Protein AF-A0A7S3PL60-F1 (afdb_monomer)

Secondary structure (DSSP, 8-state):
-----SSTTHHHHHHHHHHHHHHHHHHHHHHHHHHHHHHHHTTT---TTHHIIIIIHHHHHHHHHHHHHHHHHHHHHHTTT-HHHHHHHHHHHHHHHHHHHHHHHHHHHHHHHHHHHHHHHHHS-GGG--THHHHHHHHHHHHHHHHTTTTT-TT----BPPSS-BTTB-TT-TTSTTTTPPP--BS-HHHHHHHHTT--HHHHHHHHS-EETTEESS--TTS--STTSSHHHHHHHHHHHIIIIIHHHHHHHHHHHHHHHHHHHHHHHHHHHHHHHHHHHHHHHHHHHTT-----S-SSSSSS--

Organism: NCBI:txid215587

Foldseek 3Di:
DDQQDDPPLRSVLLVVLLVVLVVLLVVLVVLLVVLVVVCVLCVQFPDCPCCVCVRVVSNVSSVLSNQLSVLSNCLSVCVPPDVPVNLVSLVVSLVSLVVVLVVLVVVLVVLVVLLVLLVCLLPDAQVPDDDSNLLVLLLLVLLCCQQQCLQPPVPQDAEAFAPDADVPHTVRCVVVVVPVDGDRHHHDPVSNCVNNVSCDNSNSVVQQPDDDPNARLGHDSHDNHNQRRDSNSSSNSVSVCSVVPSVVVSVVSVVVSVVSVVSSVSSVVVSVVVVVPVVVVVVVVVCVVVPDPPPPPPPDPPPDDD

Structure (mmCIF, N/CA/C/O backbone):
data_AF-A0A7S3PL60-F1
#
_entry.id   AF-A0A7S3PL60-F1
#
loop_
_atom_site.group_PDB
_atom_site.id
_atom_site.type_symbol
_atom_site.label_atom_id
_atom_site.label_alt_id
_atom_site.label_comp_id
_atom_site.label_asym_id
_atom_site.label_entity_id
_atom_site.label_seq_id
_atom_site.pdbx_PDB_ins_code
_atom_site.Cartn_x
_atom_site.Cartn_y
_atom_site.Cartn_z
_atom_site.occupancy
_atom_site.B_iso_or_equiv
_atom_site.auth_seq_id
_atom_site.auth_comp_id
_atom_site.auth_asym_id
_atom_site.auth_atom_id
_atom_site.pdbx_PDB_model_num
ATOM 1 N N . MET A 1 1 ? 4.510 10.867 -33.168 1.00 45.38 1 MET A N 1
ATOM 2 C CA . MET A 1 1 ? 4.123 9.439 -33.249 1.00 45.38 1 MET A CA 1
ATOM 3 C C . MET A 1 1 ? 5.337 8.597 -33.620 1.00 45.38 1 MET A C 1
ATOM 5 O O . MET A 1 1 ? 5.982 8.874 -34.629 1.00 45.38 1 MET A O 1
ATOM 9 N N . CYS A 1 2 ? 5.682 7.612 -32.792 1.00 43.66 2 CYS A N 1
ATOM 10 C CA . CYS A 1 2 ? 6.778 6.675 -33.046 1.00 43.66 2 CYS A CA 1
ATOM 11 C C . CYS A 1 2 ? 6.325 5.631 -34.085 1.00 43.66 2 CYS A C 1
ATOM 13 O O . CYS A 1 2 ? 5.364 4.915 -33.843 1.00 43.66 2 CYS A O 1
ATOM 15 N N . ARG A 1 3 ? 6.981 5.557 -35.253 1.00 46.06 3 ARG A N 1
ATOM 16 C CA . ARG A 1 3 ? 6.764 4.476 -36.240 1.00 46.06 3 ARG A CA 1
ATOM 17 C C . ARG A 1 3 ? 7.485 3.192 -35.799 1.00 46.06 3 ARG A C 1
ATOM 19 O O . ARG A 1 3 ? 8.688 3.234 -35.530 1.00 46.06 3 ARG A O 1
ATOM 26 N N . CYS A 1 4 ? 6.760 2.077 -35.747 1.00 51.50 4 CYS A N 1
ATOM 27 C CA . CYS A 1 4 ? 7.270 0.744 -35.415 1.00 51.50 4 CYS A CA 1
ATOM 28 C C . CYS A 1 4 ? 7.838 0.068 -36.683 1.00 51.50 4 CYS A C 1
ATOM 30 O O . CYS A 1 4 ? 7.205 -0.815 -37.248 1.00 51.50 4 CYS A O 1
ATOM 32 N N . GLU A 1 5 ? 8.994 0.507 -37.185 1.00 43.16 5 GLU A N 1
ATOM 33 C CA . GLU A 1 5 ? 9.643 -0.113 -38.355 1.00 43.16 5 GLU A CA 1
ATOM 34 C C . GLU A 1 5 ? 10.853 -0.942 -37.876 1.00 43.16 5 GLU A C 1
ATOM 36 O O . GLU A 1 5 ? 11.802 -0.400 -37.311 1.00 43.16 5 GLU A O 1
ATOM 41 N N . GLY A 1 6 ? 10.777 -2.272 -38.012 1.00 48.94 6 GLY A N 1
ATOM 42 C CA . GLY A 1 6 ? 11.802 -3.240 -37.593 1.00 48.94 6 GLY A CA 1
ATOM 43 C C . GLY A 1 6 ? 11.264 -4.677 -37.616 1.00 48.94 6 GLY A C 1
ATOM 44 O O . GLY A 1 6 ? 10.050 -4.871 -37.613 1.00 48.94 6 GLY A O 1
ATOM 45 N N . GLY A 1 7 ? 12.148 -5.686 -37.652 1.00 48.06 7 GLY A N 1
ATOM 46 C CA . GLY A 1 7 ? 11.760 -7.107 -37.650 1.00 48.06 7 GLY A CA 1
ATOM 47 C C . GLY A 1 7 ? 10.748 -7.445 -36.544 1.00 48.06 7 GLY A C 1
ATOM 48 O O . GLY A 1 7 ? 10.734 -6.793 -35.498 1.00 48.06 7 GLY A O 1
ATOM 49 N N . CYS A 1 8 ? 9.905 -8.458 -36.780 1.00 49.59 8 CYS A N 1
ATOM 50 C CA . CYS A 1 8 ? 8.629 -8.713 -36.085 1.00 49.59 8 CYS A CA 1
ATOM 51 C C . CYS A 1 8 ? 8.668 -8.699 -34.535 1.00 49.59 8 CYS A C 1
ATOM 53 O O . CYS A 1 8 ? 7.636 -8.476 -33.905 1.00 49.59 8 CYS A O 1
ATOM 55 N N . TRP A 1 9 ? 9.841 -8.894 -33.922 1.00 57.56 9 TRP A N 1
ATOM 56 C CA . TRP A 1 9 ? 10.067 -8.894 -32.467 1.00 57.56 9 TRP A CA 1
ATOM 57 C C . TRP A 1 9 ? 10.634 -7.573 -31.900 1.00 57.56 9 TRP A C 1
ATOM 59 O O . TRP A 1 9 ? 10.386 -7.224 -30.745 1.00 57.56 9 TRP A O 1
ATOM 69 N N . TYR A 1 10 ? 11.376 -6.798 -32.698 1.00 63.47 10 TYR A N 1
ATOM 70 C CA . TYR A 1 10 ? 12.022 -5.553 -32.246 1.00 63.47 10 TYR A CA 1
ATOM 71 C C . TYR A 1 10 ? 11.096 -4.337 -32.381 1.00 63.47 10 TYR A C 1
ATOM 73 O O . TYR A 1 10 ? 11.112 -3.425 -31.556 1.00 63.47 10 TYR A O 1
ATOM 81 N N . GLY A 1 11 ? 10.260 -4.321 -33.425 1.00 68.62 11 GLY A N 1
ATOM 82 C CA . GLY A 1 11 ? 9.285 -3.248 -33.636 1.00 68.62 11 GLY A CA 1
ATOM 83 C C . GLY A 1 11 ? 8.130 -3.288 -32.629 1.00 68.62 11 GLY A C 1
ATOM 84 O O . GLY A 1 11 ? 7.700 -2.248 -32.132 1.00 68.62 11 GLY A O 1
ATOM 85 N N . THR A 1 12 ? 7.658 -4.490 -32.294 1.00 74.62 12 THR A N 1
ATOM 86 C CA . THR A 1 12 ? 6.520 -4.729 -31.392 1.00 74.62 12 THR A CA 1
ATOM 87 C C . THR A 1 12 ? 6.858 -4.425 -29.933 1.00 74.62 12 THR A C 1
ATOM 89 O O . THR A 1 12 ? 6.094 -3.721 -29.274 1.00 74.62 12 THR A O 1
ATOM 92 N N . SER A 1 13 ? 8.027 -4.853 -29.446 1.00 76.19 13 SER A N 1
ATOM 93 C CA . SER A 1 13 ? 8.488 -4.583 -28.072 1.00 76.19 13 SER A CA 1
ATOM 94 C C . SER A 1 13 ? 8.629 -3.085 -27.775 1.00 76.19 13 SER A C 1
ATOM 96 O O . SER A 1 13 ? 8.161 -2.614 -26.739 1.00 76.19 13 SER A O 1
ATOM 98 N N . ARG A 1 14 ? 9.178 -2.299 -28.710 1.00 78.81 14 ARG A N 1
ATOM 99 C CA . ARG A 1 14 ? 9.305 -0.834 -28.571 1.00 78.81 14 ARG A CA 1
ATOM 100 C C . ARG A 1 14 ? 7.954 -0.135 -28.435 1.00 78.81 14 ARG A C 1
ATOM 102 O O . ARG A 1 14 ? 7.792 0.750 -27.597 1.00 78.81 14 ARG A O 1
ATOM 109 N N . CYS A 1 15 ? 6.985 -0.527 -29.257 1.00 81.62 15 CYS A N 1
ATOM 110 C CA . CYS A 1 15 ? 5.663 0.089 -29.246 1.00 81.62 15 CYS A CA 1
ATOM 111 C C . CYS A 1 15 ? 4.834 -0.351 -28.032 1.00 81.62 15 CYS A C 1
ATOM 113 O O . CYS A 1 15 ? 4.123 0.474 -27.460 1.00 81.62 15 CYS A O 1
ATOM 115 N N . TYR A 1 16 ? 5.014 -1.590 -27.569 1.00 84.62 16 TYR A N 1
ATOM 116 C CA . TYR A 1 16 ? 4.425 -2.078 -26.324 1.00 84.62 16 TYR A CA 1
ATOM 117 C C . TYR A 1 16 ? 4.945 -1.325 -25.090 1.00 84.62 16 TYR A C 1
ATOM 119 O O . TYR A 1 16 ? 4.148 -0.797 -24.319 1.00 84.62 16 TYR A O 1
ATOM 127 N N . ILE A 1 17 ? 6.269 -1.188 -24.934 1.00 85.38 17 ILE A N 1
ATOM 128 C CA . ILE A 1 17 ? 6.860 -0.448 -23.802 1.00 85.38 17 ILE A CA 1
ATOM 129 C C . ILE A 1 17 ? 6.460 1.032 -23.857 1.00 85.38 17 ILE A C 1
ATOM 131 O O . ILE A 1 17 ? 6.179 1.635 -22.822 1.00 85.38 17 ILE A O 1
ATOM 135 N N . GLY A 1 18 ? 6.379 1.620 -25.055 1.00 87.75 18 GLY A N 1
ATOM 136 C CA . GLY A 1 18 ? 5.904 2.994 -25.227 1.00 87.75 18 GLY A CA 1
ATOM 137 C C . GLY A 1 18 ? 4.466 3.176 -24.755 1.00 87.75 18 GLY A C 1
ATOM 138 O O . GLY A 1 18 ? 4.187 4.100 -23.993 1.00 87.75 18 GLY A O 1
ATOM 139 N N . LEU A 1 19 ? 3.570 2.272 -25.157 1.00 90.06 19 LEU A N 1
ATOM 140 C CA . LEU A 1 19 ? 2.174 2.293 -24.728 1.00 90.06 19 LEU A CA 1
ATOM 141 C C . LEU A 1 19 ? 2.049 2.110 -23.210 1.00 90.06 19 LEU A C 1
ATOM 143 O O . LEU A 1 19 ? 1.363 2.900 -22.567 1.00 90.06 19 LEU A O 1
ATOM 147 N N . LEU A 1 20 ? 2.749 1.126 -22.633 1.00 88.25 20 LEU A N 1
ATOM 148 C CA . LEU A 1 20 ? 2.735 0.877 -21.189 1.00 88.25 20 LEU A CA 1
ATOM 149 C C . LEU A 1 20 ? 3.189 2.096 -20.382 1.00 88.25 20 LEU A C 1
ATOM 151 O O . LEU A 1 20 ? 2.554 2.438 -19.389 1.00 88.25 20 LEU A O 1
ATOM 155 N N . ASN A 1 21 ? 4.250 2.782 -20.812 1.00 90.62 21 ASN A N 1
ATOM 156 C CA . ASN A 1 21 ? 4.740 3.970 -20.112 1.00 90.62 21 ASN A CA 1
ATOM 157 C C . ASN A 1 21 ? 3.778 5.156 -20.214 1.00 90.62 21 ASN A C 1
ATOM 159 O O . ASN A 1 21 ? 3.624 5.887 -19.241 1.00 90.62 21 ASN A O 1
ATOM 163 N N . ILE A 1 22 ? 3.095 5.330 -21.351 1.00 92.75 22 ILE A N 1
ATOM 164 C CA . ILE A 1 22 ? 2.058 6.361 -21.494 1.00 92.75 22 ILE A CA 1
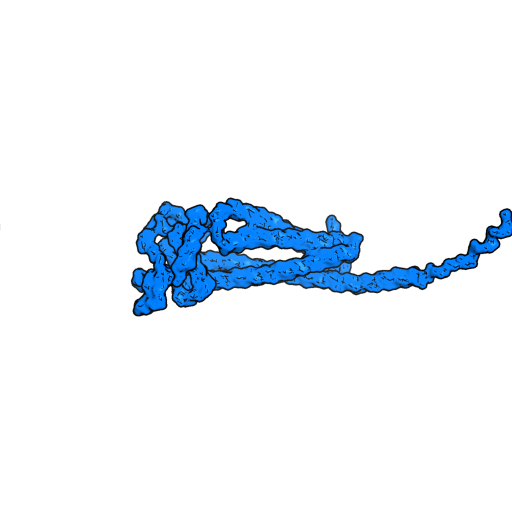ATOM 165 C C . ILE A 1 22 ? 0.872 6.056 -20.575 1.00 92.75 22 ILE A C 1
ATOM 167 O O . ILE A 1 22 ? 0.413 6.944 -19.862 1.00 92.75 22 ILE A O 1
ATOM 171 N N . VAL A 1 23 ? 0.393 4.808 -20.560 1.00 90.94 23 VAL A N 1
ATOM 172 C CA . VAL A 1 23 ? -0.713 4.392 -19.684 1.00 90.94 23 VAL A CA 1
ATOM 173 C C . VAL A 1 23 ? -0.329 4.555 -18.213 1.00 90.94 23 VAL A C 1
ATOM 175 O O . VAL A 1 23 ? -1.099 5.133 -17.452 1.00 90.94 23 VAL A O 1
ATOM 178 N N . SER A 1 24 ? 0.875 4.123 -17.828 1.00 89.25 24 SER A N 1
ATOM 179 C CA . SER A 1 24 ? 1.404 4.290 -16.469 1.00 89.25 24 SER A CA 1
ATOM 180 C C . SER A 1 24 ? 1.488 5.763 -16.063 1.00 89.25 24 SER A C 1
ATOM 182 O O . SER A 1 24 ? 1.068 6.132 -14.971 1.00 89.25 24 SER A O 1
ATOM 184 N N . LEU A 1 25 ? 1.949 6.632 -16.964 1.00 91.94 25 LEU A N 1
ATOM 185 C CA . LEU A 1 25 ? 2.036 8.070 -16.723 1.00 91.94 25 LEU A CA 1
ATOM 186 C C . LEU A 1 25 ? 0.651 8.703 -16.521 1.00 91.94 25 LEU A C 1
ATOM 188 O O . LEU A 1 25 ? 0.467 9.478 -15.584 1.00 91.94 25 LEU A O 1
ATOM 192 N N . LEU A 1 26 ? -0.334 8.345 -17.351 1.00 93.62 26 LEU A N 1
ATOM 193 C CA . LEU A 1 26 ? -1.718 8.803 -17.185 1.00 93.62 26 LEU A CA 1
ATOM 194 C C . LEU A 1 26 ? -2.326 8.305 -15.867 1.00 93.62 26 LEU A C 1
ATOM 196 O O . LEU A 1 26 ? -2.924 9.095 -15.140 1.00 93.62 26 LEU A O 1
ATOM 200 N N . ALA A 1 27 ? -2.130 7.027 -15.532 1.00 88.81 27 ALA A N 1
ATOM 201 C CA . ALA A 1 27 ? -2.570 6.457 -14.261 1.00 88.81 27 ALA A CA 1
ATOM 202 C C . ALA A 1 27 ? -1.908 7.160 -13.064 1.00 88.81 27 ALA A C 1
ATOM 204 O O . ALA A 1 27 ? -2.588 7.480 -12.094 1.00 88.81 27 ALA A O 1
ATOM 205 N N . GLY A 1 28 ? -0.614 7.478 -13.164 1.00 90.44 28 GLY A N 1
ATOM 206 C CA . GLY A 1 28 ? 0.119 8.244 -12.161 1.00 90.44 28 GLY A CA 1
ATOM 207 C C . GLY A 1 28 ? -0.473 9.636 -11.936 1.00 90.44 28 GLY A C 1
ATOM 208 O O . GLY A 1 28 ? -0.662 10.031 -10.792 1.00 90.44 28 GLY A O 1
ATOM 209 N N . PHE A 1 29 ? -0.850 10.364 -12.993 1.00 95.38 29 PHE A N 1
ATOM 210 C CA . PHE A 1 29 ? -1.513 11.669 -12.843 1.00 95.38 29 PHE A CA 1
ATOM 211 C C . PHE A 1 29 ? -2.906 11.574 -12.213 1.00 95.38 29 PHE A C 1
ATOM 213 O O . PHE A 1 29 ? -3.252 12.417 -11.384 1.00 95.38 29 PHE A O 1
ATOM 220 N N . VAL A 1 30 ? -3.695 10.558 -12.577 1.00 92.44 30 VAL A N 1
ATOM 221 C CA . VAL A 1 30 ? -5.004 10.314 -11.948 1.00 92.44 30 VAL A CA 1
ATOM 222 C C . VAL A 1 30 ? -4.824 10.015 -10.461 1.00 92.44 30 VAL A C 1
ATOM 224 O O . VAL A 1 30 ? -5.481 10.641 -9.630 1.00 92.44 30 VAL A O 1
ATOM 227 N N . LEU A 1 31 ? -3.892 9.120 -10.119 1.00 88.81 31 LEU A N 1
ATOM 228 C CA . LEU A 1 31 ? -3.600 8.762 -8.734 1.00 88.81 31 LEU A CA 1
ATOM 229 C C . LEU A 1 31 ? -3.080 9.965 -7.942 1.00 88.81 31 LEU A C 1
ATOM 231 O O . LEU A 1 31 ? -3.522 10.179 -6.824 1.00 88.81 31 LEU A O 1
ATOM 235 N N . LEU A 1 32 ? -2.216 10.794 -8.530 1.00 93.56 32 LEU A N 1
ATOM 236 C CA . LEU A 1 32 ? -1.727 12.025 -7.905 1.00 93.56 32 LEU A CA 1
ATOM 237 C C . LEU A 1 32 ? -2.879 12.984 -7.573 1.00 93.56 32 LEU A C 1
ATOM 239 O O . LEU A 1 32 ? -2.918 13.540 -6.477 1.00 93.56 32 LEU A O 1
ATOM 243 N N . GLY A 1 33 ? -3.830 13.160 -8.496 1.00 91.69 33 GLY A N 1
ATOM 244 C CA . GLY A 1 33 ? -5.026 13.971 -8.263 1.00 91.69 33 GLY A CA 1
ATOM 245 C C . GLY A 1 33 ? -5.884 13.433 -7.116 1.00 91.69 33 GLY A C 1
ATOM 246 O O . GLY A 1 33 ? -6.298 14.208 -6.254 1.00 91.69 33 GLY A O 1
ATOM 247 N N . MET A 1 34 ? -6.084 12.111 -7.068 1.00 88.69 34 MET A N 1
ATOM 248 C CA . MET A 1 34 ? -6.785 11.443 -5.966 1.00 88.69 34 MET A CA 1
ATOM 249 C C . MET A 1 34 ? -6.040 11.620 -4.640 1.00 88.69 34 MET A C 1
ATOM 251 O O . MET A 1 34 ? -6.655 12.017 -3.661 1.00 88.69 34 MET A O 1
ATOM 255 N N . SER A 1 35 ? -4.721 11.426 -4.602 1.00 88.94 35 SER A N 1
ATOM 256 C CA . SER A 1 35 ? -3.913 11.610 -3.391 1.00 88.94 35 SER A CA 1
ATOM 257 C C . SER A 1 35 ? -3.979 13.046 -2.869 1.00 88.94 35 SER A C 1
ATOM 259 O O . SER A 1 35 ? -4.152 13.251 -1.675 1.00 88.94 35 SER A O 1
ATOM 261 N N . ILE A 1 36 ? -3.907 14.054 -3.745 1.00 91.50 36 ILE A N 1
ATOM 262 C CA . ILE A 1 36 ? -4.053 15.467 -3.350 1.00 91.50 36 ILE A CA 1
ATOM 263 C C . ILE A 1 36 ? -5.456 15.746 -2.797 1.00 91.50 36 ILE A C 1
ATOM 265 O O . ILE A 1 36 ? -5.599 16.515 -1.847 1.00 91.50 36 ILE A O 1
ATOM 269 N N . TYR A 1 37 ? -6.488 15.135 -3.384 1.00 87.94 37 TYR A N 1
ATOM 270 C CA . TYR A 1 37 ? -7.848 15.219 -2.860 1.00 87.94 37 TYR A CA 1
ATOM 271 C C . TYR A 1 37 ? -7.951 14.577 -1.470 1.00 87.94 37 TYR A C 1
ATOM 273 O O . TYR A 1 37 ? -8.474 15.216 -0.561 1.00 87.94 37 TYR A O 1
ATOM 281 N N . LEU A 1 38 ? -7.379 13.381 -1.280 1.00 82.88 38 LEU A N 1
ATOM 282 C CA . LEU A 1 38 ? -7.349 12.688 0.010 1.00 82.88 38 LEU A CA 1
ATOM 283 C C . LEU A 1 38 ? -6.594 13.501 1.068 1.00 82.88 38 LEU A C 1
ATOM 285 O O . LEU A 1 38 ? -7.106 13.644 2.165 1.00 82.88 38 LEU A O 1
ATOM 289 N N . ILE A 1 39 ? -5.450 14.117 0.744 1.00 84.94 39 ILE A N 1
ATOM 290 C CA . ILE A 1 39 ? -4.722 14.995 1.684 1.00 84.94 39 ILE A CA 1
ATOM 291 C C . ILE A 1 39 ? -5.623 16.115 2.205 1.00 84.94 39 ILE A C 1
ATOM 293 O O . ILE A 1 39 ? -5.595 16.417 3.388 1.00 84.94 39 ILE A O 1
ATOM 297 N N . LYS A 1 40 ? -6.422 16.733 1.329 1.00 85.31 40 LYS A N 1
ATOM 298 C CA . LYS A 1 40 ? -7.350 17.794 1.740 1.00 85.31 40 LYS A CA 1
ATOM 299 C C . LYS A 1 40 ? -8.552 17.268 2.513 1.00 85.31 40 LYS A C 1
ATOM 301 O O . LYS A 1 40 ? -9.082 17.987 3.346 1.00 85.31 40 LYS A O 1
ATOM 306 N N . TYR A 1 41 ? -9.016 16.068 2.178 1.00 80.31 41 TYR A N 1
ATOM 307 C CA . TYR A 1 41 ? -10.162 15.442 2.832 1.00 80.31 41 TYR A CA 1
ATOM 308 C C . TYR A 1 41 ? -9.805 14.931 4.236 1.00 80.31 41 TYR A C 1
ATOM 310 O O . TYR A 1 41 ? -10.619 15.027 5.143 1.00 80.31 41 TYR A O 1
ATOM 318 N N . PHE A 1 42 ? -8.572 14.456 4.421 1.00 74.19 42 PHE A N 1
ATOM 319 C CA . PHE A 1 42 ? -8.015 13.986 5.692 1.00 74.19 42 PHE A CA 1
ATOM 320 C C . PHE A 1 42 ? -7.162 15.049 6.411 1.00 74.19 42 PHE A C 1
ATOM 322 O O . PHE A 1 42 ? -6.375 14.711 7.295 1.00 74.19 42 PHE A O 1
ATOM 329 N N . ASP A 1 43 ? -7.278 16.326 6.034 1.00 70.56 43 ASP A N 1
ATOM 330 C CA . ASP A 1 43 ? -6.555 17.420 6.692 1.00 70.56 43 ASP A CA 1
ATOM 331 C C . ASP A 1 43 ? -7.056 17.543 8.143 1.00 70.56 43 ASP A C 1
ATOM 333 O O . ASP A 1 43 ? -8.231 17.827 8.363 1.00 70.56 43 ASP A O 1
ATOM 337 N N . GLY A 1 44 ? -6.193 17.254 9.123 1.00 63.25 44 GLY A N 1
ATOM 338 C CA . GLY A 1 44 ? -6.551 17.164 10.551 1.00 63.25 44 GLY A CA 1
ATOM 339 C C . GLY A 1 44 ? -6.430 15.766 11.176 1.00 63.25 44 GLY A C 1
ATOM 340 O O . GLY A 1 44 ? -6.516 15.637 12.395 1.00 63.25 44 GLY A O 1
ATOM 341 N N . TYR A 1 45 ? -6.171 14.723 10.382 1.00 60.66 45 TYR A N 1
ATOM 342 C CA . TYR A 1 45 ? -5.845 13.393 10.903 1.00 60.66 45 TYR A CA 1
ATOM 343 C C . TYR A 1 45 ? -4.345 13.252 11.203 1.00 60.66 45 TYR A C 1
ATOM 345 O O . TYR A 1 45 ? -3.507 13.420 10.317 1.00 60.66 45 TYR A O 1
ATOM 353 N N . GLU A 1 46 ? -4.002 12.863 12.433 1.00 60.66 46 GLU A N 1
ATOM 354 C CA . GLU A 1 46 ? -2.613 12.611 12.853 1.00 60.66 46 GLU A CA 1
ATOM 355 C C . GLU A 1 46 ? -2.261 11.116 12.976 1.00 60.66 46 GLU A C 1
ATOM 357 O O . GLU A 1 46 ? -1.175 10.787 13.454 1.00 60.66 46 GLU A O 1
ATOM 362 N N . ASP A 1 47 ? -3.130 10.189 12.546 1.00 62.03 47 ASP A N 1
ATOM 363 C CA . ASP A 1 47 ? -2.828 8.752 12.628 1.00 62.03 47 ASP A CA 1
ATOM 364 C C . ASP A 1 47 ? -1.682 8.384 11.661 1.00 62.03 47 ASP A C 1
ATOM 366 O O . ASP A 1 47 ? -1.870 8.385 10.438 1.00 62.03 47 ASP A O 1
ATOM 370 N N . PRO A 1 48 ? -0.486 8.037 12.169 1.00 54.41 48 PRO A N 1
ATOM 371 C CA . PRO A 1 48 ? 0.683 7.810 11.333 1.00 54.41 48 PRO A CA 1
ATOM 372 C C . PRO A 1 48 ? 0.532 6.597 10.408 1.00 54.41 48 PRO A C 1
ATOM 374 O O . PRO A 1 48 ? 1.201 6.556 9.374 1.00 54.41 48 PRO A O 1
ATOM 377 N N . ILE A 1 49 ? -0.323 5.623 10.735 1.00 59.53 49 ILE A N 1
ATOM 378 C CA . ILE A 1 49 ? -0.475 4.398 9.941 1.00 59.53 49 ILE A CA 1
ATOM 379 C C . ILE A 1 49 ? -1.497 4.629 8.833 1.00 59.53 49 ILE A C 1
ATOM 381 O O . ILE A 1 49 ? -1.182 4.430 7.656 1.00 59.53 49 ILE A O 1
ATOM 385 N N . LEU A 1 50 ? -2.695 5.101 9.186 1.00 60.81 50 LEU A N 1
ATOM 386 C CA . LEU A 1 50 ? -3.766 5.308 8.210 1.00 60.81 50 LEU A CA 1
ATOM 387 C C . LEU A 1 50 ? -3.461 6.482 7.273 1.00 60.81 50 LEU A C 1
ATOM 389 O O . LEU A 1 50 ? -3.641 6.372 6.061 1.00 60.81 50 LEU A O 1
ATOM 393 N N . VAL A 1 51 ? -2.929 7.584 7.806 1.00 65.94 51 VAL A N 1
ATOM 394 C CA . VAL A 1 51 ? -2.531 8.746 6.998 1.00 65.94 51 VAL A CA 1
ATOM 395 C C . VAL A 1 51 ? -1.232 8.448 6.260 1.00 65.94 51 VAL A C 1
ATOM 397 O O . VAL A 1 51 ? -1.108 8.746 5.070 1.00 65.94 51 VAL A O 1
ATOM 400 N N . GLY A 1 52 ? -0.269 7.804 6.924 1.00 71.94 52 GLY A N 1
ATOM 401 C CA . GLY A 1 52 ? 1.001 7.414 6.313 1.00 71.94 52 GLY A CA 1
ATOM 402 C C . GLY A 1 52 ? 0.803 6.521 5.092 1.00 71.94 52 GLY A C 1
ATOM 403 O O . GLY A 1 52 ? 1.212 6.868 3.984 1.00 71.94 52 GLY A O 1
ATOM 404 N N . LEU A 1 53 ? 0.139 5.380 5.262 1.00 71.94 53 LEU A N 1
ATOM 405 C CA . LEU A 1 53 ? -0.040 4.427 4.168 1.00 71.94 53 LEU A CA 1
ATOM 406 C C . LEU A 1 53 ? -1.214 4.784 3.256 1.00 71.94 53 LEU A C 1
ATOM 408 O O . LEU A 1 53 ? -1.096 4.594 2.048 1.00 71.94 53 LEU A O 1
ATOM 412 N N . GLY A 1 54 ? -2.313 5.314 3.793 1.00 72.44 54 GLY A N 1
ATOM 413 C CA . GLY A 1 54 ? -3.525 5.613 3.025 1.00 72.44 54 GLY A CA 1
ATOM 414 C C . GLY A 1 54 ? -3.449 6.900 2.204 1.00 72.44 54 GLY A C 1
ATOM 415 O O . GLY A 1 54 ? -4.054 6.973 1.136 1.00 72.44 54 GLY A O 1
ATOM 416 N N . VAL A 1 55 ? -2.673 7.896 2.648 1.00 79.75 55 VAL A N 1
ATOM 417 C CA . VAL A 1 55 ? -2.567 9.198 1.967 1.00 79.75 55 VAL A CA 1
ATOM 418 C C . VAL A 1 55 ? -1.180 9.393 1.353 1.00 79.75 55 VAL A C 1
ATOM 420 O O . VAL A 1 55 ? -1.055 9.614 0.142 1.00 79.75 55 VAL A O 1
ATOM 423 N N . TRP A 1 56 ? -0.117 9.269 2.154 1.00 85.19 56 TRP A N 1
ATOM 424 C CA . TRP A 1 56 ? 1.248 9.502 1.665 1.00 85.19 56 TRP A CA 1
ATOM 425 C C . TRP A 1 56 ? 1.759 8.372 0.766 1.00 85.19 56 TRP A C 1
ATOM 427 O O . TRP A 1 56 ? 2.507 8.637 -0.179 1.00 85.19 56 TRP A O 1
ATOM 437 N N . GLY A 1 57 ? 1.314 7.135 0.997 1.00 86.12 57 GLY A N 1
ATOM 438 C CA . GLY A 1 57 ? 1.626 5.978 0.155 1.00 86.12 57 GLY A CA 1
ATOM 439 C C . GLY A 1 57 ? 1.228 6.187 -1.315 1.00 86.12 57 GLY A C 1
ATOM 440 O O . GLY A 1 57 ? 2.111 6.239 -2.180 1.00 86.12 57 GLY A O 1
ATOM 441 N N . PRO A 1 58 ? -0.070 6.372 -1.629 1.00 85.88 58 PRO A N 1
ATOM 442 C CA . PRO A 1 58 ? -0.538 6.654 -2.985 1.00 85.88 58 PRO A CA 1
ATOM 443 C C . PRO A 1 58 ? 0.121 7.884 -3.612 1.00 85.88 58 PRO A C 1
ATOM 445 O O . PRO A 1 58 ? 0.414 7.881 -4.811 1.00 85.88 58 PRO A O 1
ATOM 448 N N . LEU A 1 59 ? 0.409 8.925 -2.821 1.00 90.88 59 LEU A N 1
ATOM 449 C CA . LEU A 1 59 ? 1.135 10.102 -3.296 1.00 90.88 59 LEU A CA 1
ATOM 450 C C . LEU A 1 59 ? 2.541 9.727 -3.785 1.00 90.88 59 LEU A C 1
ATOM 452 O O . LEU A 1 59 ? 2.887 10.018 -4.933 1.00 90.88 59 LEU A O 1
ATOM 456 N N . ALA A 1 60 ? 3.332 9.048 -2.954 1.00 90.38 60 ALA A N 1
ATOM 457 C CA . ALA A 1 60 ? 4.688 8.635 -3.303 1.00 90.38 60 ALA A CA 1
ATOM 458 C C . ALA A 1 60 ? 4.704 7.713 -4.535 1.00 90.38 60 ALA A C 1
ATOM 460 O O . ALA A 1 60 ? 5.500 7.922 -5.457 1.00 90.38 60 ALA A O 1
ATOM 461 N N . ILE A 1 61 ? 3.779 6.748 -4.594 1.00 89.25 61 ILE A N 1
ATOM 462 C CA . ILE A 1 61 ? 3.628 5.832 -5.735 1.00 89.25 61 ILE A CA 1
ATOM 463 C C . ILE A 1 61 ? 3.289 6.611 -7.010 1.00 89.25 61 ILE A C 1
ATOM 465 O O . ILE A 1 61 ? 3.907 6.379 -8.049 1.00 89.25 61 ILE A O 1
ATOM 469 N N . SER A 1 62 ? 2.363 7.571 -6.944 1.00 92.00 62 SER A N 1
ATOM 470 C CA . SER A 1 62 ? 1.964 8.371 -8.108 1.00 92.00 62 SER A CA 1
ATOM 471 C C . SER A 1 62 ? 3.130 9.177 -8.693 1.00 92.00 62 SER A C 1
ATOM 473 O O . SER A 1 62 ? 3.341 9.171 -9.909 1.00 92.00 62 SER A O 1
ATOM 475 N N . ILE A 1 63 ? 3.954 9.790 -7.835 1.00 93.75 63 ILE A N 1
ATOM 476 C CA . ILE A 1 63 ? 5.152 10.532 -8.245 1.00 93.75 63 ILE A CA 1
ATOM 477 C C . ILE A 1 63 ? 6.155 9.579 -8.900 1.00 93.75 63 ILE A C 1
ATOM 479 O O . ILE A 1 63 ? 6.658 9.869 -9.988 1.00 93.75 63 ILE A O 1
ATOM 483 N N . ALA A 1 64 ? 6.410 8.420 -8.285 1.00 91.50 64 ALA A N 1
ATOM 484 C CA . ALA A 1 64 ? 7.307 7.413 -8.844 1.00 91.50 64 ALA A CA 1
ATOM 485 C C . ALA A 1 64 ? 6.833 6.929 -10.227 1.00 91.50 64 ALA A C 1
ATOM 487 O O . ALA A 1 64 ? 7.635 6.868 -11.161 1.00 91.50 64 ALA A O 1
ATOM 488 N N . MET A 1 65 ? 5.533 6.658 -10.391 1.00 91.19 65 MET A N 1
ATOM 489 C CA . MET A 1 65 ? 4.941 6.251 -11.671 1.00 91.19 65 MET A CA 1
ATOM 490 C C . MET A 1 65 ? 5.107 7.320 -12.755 1.00 91.19 65 MET A C 1
ATOM 492 O O . MET A 1 65 ? 5.484 6.991 -13.881 1.00 91.19 65 MET A O 1
ATOM 496 N N . ILE A 1 66 ? 4.880 8.595 -12.423 1.00 94.62 66 ILE A N 1
ATOM 497 C CA . ILE A 1 66 ? 5.069 9.712 -13.361 1.00 94.62 66 ILE A CA 1
ATOM 498 C C . ILE A 1 66 ? 6.537 9.804 -13.786 1.00 94.62 66 ILE A C 1
ATOM 500 O O . ILE A 1 66 ? 6.825 9.874 -14.982 1.00 94.62 66 ILE A O 1
ATOM 504 N N . VAL A 1 67 ? 7.471 9.759 -12.832 1.00 93.94 67 VAL A N 1
ATOM 505 C CA . VAL A 1 67 ? 8.913 9.835 -13.110 1.00 93.94 67 VAL A CA 1
ATOM 506 C C . VAL A 1 67 ? 9.353 8.678 -14.011 1.00 93.94 67 VAL A C 1
ATOM 508 O O . VAL A 1 67 ? 9.970 8.911 -15.052 1.00 93.94 67 VAL A O 1
ATOM 511 N N . ILE A 1 68 ? 8.984 7.443 -13.664 1.00 92.19 68 ILE A N 1
ATOM 512 C CA . ILE A 1 68 ? 9.288 6.243 -14.456 1.00 92.19 68 ILE A CA 1
ATOM 513 C C . ILE A 1 68 ? 8.692 6.360 -15.864 1.00 92.19 68 ILE A C 1
ATOM 515 O O . ILE A 1 68 ? 9.396 6.125 -16.848 1.00 92.19 68 ILE A O 1
ATOM 519 N N . GLY A 1 69 ? 7.434 6.795 -15.976 1.00 91.88 69 GLY A N 1
ATOM 520 C CA . GLY A 1 69 ? 6.761 6.998 -17.257 1.00 91.88 69 GLY A CA 1
ATOM 521 C C . GLY A 1 69 ? 7.468 8.024 -18.147 1.00 91.88 69 GLY A C 1
ATOM 522 O O . GLY A 1 69 ? 7.664 7.767 -19.338 1.00 91.88 69 GLY A O 1
ATOM 523 N N . ILE A 1 70 ? 7.925 9.149 -17.581 1.00 93.06 70 ILE A N 1
ATOM 524 C CA . ILE A 1 70 ? 8.695 10.169 -18.313 1.00 93.06 70 ILE A CA 1
ATOM 525 C C . ILE A 1 70 ? 9.997 9.566 -18.851 1.00 93.06 70 ILE A C 1
ATOM 527 O O . ILE A 1 70 ? 10.265 9.684 -20.048 1.00 93.06 70 ILE A O 1
ATOM 531 N N . PHE A 1 71 ? 10.786 8.883 -18.015 1.00 91.56 71 PHE A N 1
ATOM 532 C CA . PHE A 1 71 ? 12.045 8.269 -18.457 1.00 91.56 71 PHE A CA 1
ATOM 533 C C . PHE A 1 71 ? 11.836 7.155 -19.489 1.00 91.56 71 PHE A C 1
ATOM 535 O O . PHE A 1 71 ? 12.642 7.031 -20.415 1.00 91.56 71 PHE A O 1
ATOM 542 N N . GLY A 1 72 ? 10.745 6.392 -19.387 1.00 89.12 72 GLY A N 1
ATOM 543 C CA . GLY A 1 72 ? 10.370 5.388 -20.381 1.00 89.12 72 GLY A CA 1
ATOM 544 C C . GLY A 1 72 ? 10.022 6.010 -21.738 1.00 89.12 72 GLY A C 1
ATOM 545 O O . GLY A 1 72 ? 10.558 5.598 -22.772 1.00 89.12 72 GLY A O 1
ATOM 546 N N . VAL A 1 73 ? 9.186 7.055 -21.755 1.00 90.25 73 VAL A N 1
ATOM 547 C CA . VAL A 1 73 ? 8.805 7.762 -22.993 1.00 90.25 73 VAL A CA 1
ATOM 548 C C . VAL A 1 73 ? 10.000 8.492 -23.609 1.00 90.25 73 VAL A C 1
ATOM 550 O O . VAL A 1 73 ? 10.221 8.389 -24.821 1.00 90.25 73 VAL A O 1
ATOM 553 N N . VAL A 1 74 ? 10.797 9.197 -22.798 1.00 89.19 74 VAL A N 1
ATOM 554 C CA . VAL A 1 74 ? 12.009 9.899 -23.250 1.00 89.19 74 VAL A CA 1
ATOM 555 C C . VAL A 1 74 ? 13.031 8.904 -23.791 1.00 89.19 74 VAL A C 1
ATOM 557 O O . VAL A 1 74 ? 13.553 9.125 -24.882 1.00 89.19 74 VAL A O 1
ATOM 560 N N . GLY A 1 75 ? 13.264 7.778 -23.109 1.00 85.81 75 GLY A N 1
ATOM 561 C CA . GLY A 1 75 ? 14.164 6.721 -23.578 1.00 85.81 75 GLY A CA 1
ATOM 562 C C . GLY A 1 75 ? 13.785 6.200 -24.967 1.00 85.81 75 GLY A C 1
ATOM 563 O O . GLY A 1 75 ? 14.638 6.115 -25.854 1.00 85.81 75 GLY A O 1
ATOM 564 N N . ILE A 1 76 ? 12.491 5.958 -25.204 1.00 83.94 76 ILE A N 1
ATOM 565 C CA . ILE A 1 76 ? 11.976 5.510 -26.509 1.00 83.94 76 ILE A CA 1
ATOM 566 C C . ILE A 1 76 ? 12.072 6.601 -27.581 1.00 83.94 76 ILE A C 1
ATOM 568 O O . ILE A 1 76 ? 12.396 6.307 -28.734 1.00 83.94 76 ILE A O 1
ATOM 572 N N . CYS A 1 77 ? 11.811 7.862 -27.236 1.00 82.88 77 CYS A N 1
ATOM 573 C CA . CYS A 1 77 ? 11.927 8.969 -28.188 1.00 82.88 77 CYS A CA 1
ATOM 574 C C . CYS A 1 77 ? 13.391 9.247 -28.571 1.00 82.88 77 CYS A C 1
ATOM 576 O O . CYS A 1 77 ? 13.690 9.504 -29.741 1.00 82.88 77 CYS A O 1
ATOM 578 N N . CYS A 1 78 ? 14.308 9.162 -27.604 1.00 81.38 78 CYS A N 1
ATOM 579 C CA . CYS A 1 78 ? 15.735 9.429 -27.784 1.00 81.38 78 CYS A CA 1
ATOM 580 C C . CYS A 1 78 ? 16.470 8.323 -28.553 1.00 81.38 78 CYS A C 1
ATOM 582 O O . CYS A 1 78 ? 17.451 8.635 -29.231 1.00 81.38 78 CYS A O 1
ATOM 584 N N . LEU A 1 79 ? 15.956 7.083 -28.547 1.00 72.12 79 LEU A N 1
ATOM 585 C CA . LEU A 1 79 ? 16.452 5.957 -29.362 1.00 72.12 79 LEU A CA 1
ATOM 586 C C . LEU A 1 79 ? 16.583 6.290 -30.859 1.00 72.12 79 LEU A C 1
ATOM 588 O O . LEU A 1 79 ? 17.328 5.628 -31.571 1.00 72.12 79 LEU A O 1
ATOM 592 N N . ARG A 1 80 ? 15.870 7.309 -31.356 1.00 68.50 80 ARG A N 1
ATOM 593 C CA . ARG A 1 80 ? 15.925 7.725 -32.766 1.00 68.50 80 ARG A CA 1
ATOM 594 C C . ARG A 1 80 ? 16.974 8.778 -33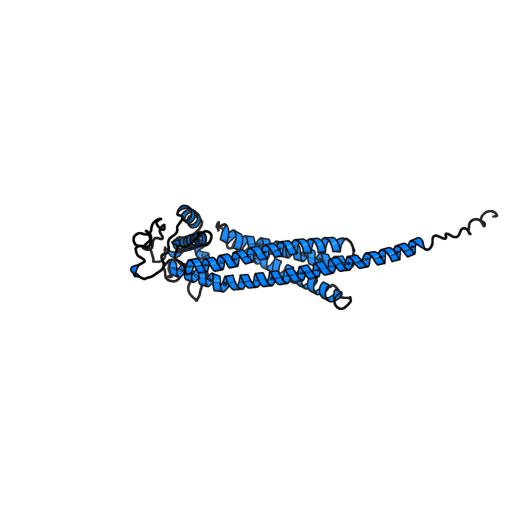.092 1.00 68.50 80 ARG A C 1
ATOM 596 O O . ARG A 1 80 ? 17.281 8.944 -34.267 1.00 68.50 80 ARG A O 1
ATOM 603 N N . LYS A 1 81 ? 17.429 9.557 -32.107 1.00 66.38 81 LYS A N 1
ATOM 604 C CA . LYS A 1 81 ? 18.146 10.813 -32.379 1.00 66.38 81 LYS A CA 1
ATOM 605 C C . LYS A 1 81 ? 19.622 10.761 -31.989 1.00 66.38 81 LYS A C 1
ATOM 607 O O . LYS A 1 81 ? 20.422 11.365 -32.689 1.00 66.38 81 LYS A O 1
ATOM 612 N N . LEU A 1 82 ? 19.982 10.057 -30.909 1.00 58.38 82 LEU A N 1
ATOM 613 C CA . LEU A 1 82 ? 21.346 10.012 -30.361 1.00 58.38 82 LEU A CA 1
ATOM 614 C C . LEU A 1 82 ? 21.575 8.697 -29.586 1.00 58.38 82 LEU A C 1
ATOM 616 O O . LEU A 1 82 ? 20.997 8.509 -28.514 1.00 58.38 82 LEU A O 1
ATOM 620 N N . ASN A 1 83 ? 22.462 7.822 -30.081 1.00 63.94 83 ASN A N 1
ATOM 621 C CA . ASN A 1 83 ? 22.711 6.479 -29.520 1.00 63.94 83 ASN A CA 1
ATOM 622 C C . ASN A 1 83 ? 23.173 6.481 -28.042 1.00 63.94 83 ASN A C 1
ATOM 624 O O . ASN A 1 83 ? 22.998 5.486 -27.343 1.00 63.94 83 ASN A O 1
ATOM 628 N N . GLY A 1 84 ? 23.727 7.592 -27.537 1.00 68.69 84 GLY A N 1
ATOM 629 C CA . GLY A 1 84 ? 24.209 7.704 -26.151 1.00 68.69 84 GLY A CA 1
ATOM 630 C C . GLY A 1 84 ? 23.125 8.017 -25.107 1.00 68.69 84 GLY A C 1
ATOM 631 O O . GLY A 1 84 ? 23.074 7.376 -24.061 1.00 68.69 84 GLY A O 1
ATOM 632 N N . CYS A 1 85 ? 22.222 8.969 -25.378 1.00 74.25 85 CYS A N 1
ATOM 633 C CA . CYS A 1 85 ? 21.205 9.400 -24.400 1.00 74.25 85 CYS A CA 1
ATOM 634 C C . CYS A 1 85 ? 20.140 8.327 -24.130 1.00 74.25 85 CYS A C 1
ATOM 636 O O . CYS A 1 85 ? 19.623 8.221 -23.018 1.00 74.25 85 CYS A O 1
ATOM 638 N N . ALA A 1 86 ? 19.825 7.520 -25.145 1.00 76.50 86 ALA A N 1
ATOM 639 C CA . ALA A 1 86 ? 18.847 6.445 -25.048 1.00 76.50 86 ALA A CA 1
ATOM 640 C C . ALA A 1 86 ? 19.239 5.381 -24.014 1.00 76.50 86 ALA A C 1
ATOM 642 O O . ALA A 1 86 ? 18.418 5.008 -23.176 1.00 76.50 86 ALA A O 1
ATOM 643 N N . LYS A 1 87 ? 20.504 4.938 -24.040 1.00 80.00 87 LYS A N 1
ATOM 644 C CA . LYS A 1 87 ? 21.012 3.884 -23.150 1.00 80.00 87 LYS A CA 1
ATOM 645 C C . LYS A 1 87 ? 20.962 4.326 -21.687 1.00 80.00 87 LYS A C 1
ATOM 647 O O . LYS A 1 87 ? 20.463 3.581 -20.849 1.00 80.00 87 LYS A O 1
ATOM 652 N N . CYS A 1 88 ? 21.376 5.560 -21.390 1.00 85.31 88 CYS A N 1
ATOM 653 C CA . CYS A 1 88 ? 21.319 6.101 -20.029 1.00 85.31 88 CYS A CA 1
ATOM 654 C C . CYS A 1 88 ? 19.878 6.233 -19.514 1.00 85.31 88 CYS A C 1
ATOM 656 O O . CYS A 1 88 ? 19.586 5.797 -18.403 1.00 85.31 88 CYS A O 1
ATOM 658 N N . SER A 1 89 ? 18.963 6.780 -20.325 1.00 87.81 89 SER A N 1
ATOM 659 C CA . SER A 1 89 ? 17.558 6.948 -19.925 1.00 87.81 89 SER A CA 1
ATOM 660 C C . SER A 1 89 ? 16.855 5.605 -19.709 1.00 87.81 89 SER A C 1
ATOM 662 O O . SER A 1 89 ? 16.117 5.450 -18.740 1.00 87.81 89 SER A O 1
ATOM 664 N N . LEU A 1 90 ? 17.095 4.625 -20.589 1.00 85.00 90 LEU A N 1
ATOM 665 C CA . LEU A 1 90 ? 16.500 3.290 -20.487 1.00 85.00 90 LEU A CA 1
ATOM 666 C C . LEU A 1 90 ? 17.098 2.487 -19.320 1.00 85.00 90 LEU A C 1
ATOM 668 O O . LEU A 1 90 ? 16.373 1.768 -18.639 1.00 85.00 90 LEU A O 1
ATOM 672 N N . SER A 1 91 ? 18.395 2.651 -19.040 1.00 89.00 91 SER A N 1
ATOM 673 C CA . SER A 1 91 ? 19.033 2.058 -17.860 1.00 89.00 91 SER A CA 1
ATOM 674 C C . SER A 1 91 ? 18.480 2.646 -16.561 1.00 89.00 91 SER A C 1
ATOM 676 O O . SER A 1 91 ? 18.227 1.901 -15.619 1.00 89.00 91 SER A O 1
ATOM 678 N N . PHE A 1 92 ? 18.268 3.964 -16.498 1.00 90.88 92 PHE A N 1
ATOM 679 C CA . PHE A 1 92 ? 17.676 4.606 -15.323 1.00 90.88 92 PHE A CA 1
ATOM 680 C C . PHE A 1 92 ? 16.221 4.168 -15.116 1.00 90.88 92 PHE A C 1
ATOM 682 O O . PHE A 1 92 ? 15.836 3.812 -14.004 1.00 90.88 92 PHE A O 1
ATOM 689 N N . TYR A 1 93 ? 15.445 4.100 -16.203 1.00 90.56 93 TYR A N 1
ATOM 690 C CA . TYR A 1 93 ? 14.102 3.519 -16.206 1.00 90.56 93 TYR A CA 1
ATOM 691 C C . TYR A 1 93 ? 14.090 2.092 -15.643 1.00 90.56 93 TYR A C 1
ATOM 693 O O . TYR A 1 93 ? 13.254 1.782 -14.795 1.00 90.56 93 TYR A O 1
ATOM 701 N N . LEU A 1 94 ? 15.023 1.236 -16.077 1.00 91.38 94 LEU A N 1
ATOM 702 C CA . LEU A 1 94 ? 15.126 -0.145 -15.607 1.00 91.38 94 LEU A CA 1
ATOM 703 C C . LEU A 1 94 ? 15.390 -0.204 -14.097 1.00 91.38 94 LEU A C 1
ATOM 705 O O . LEU A 1 94 ? 14.673 -0.898 -13.381 1.00 91.38 94 LEU A O 1
ATOM 709 N N . VAL A 1 95 ? 16.389 0.542 -13.613 1.00 94.19 95 VAL A N 1
ATOM 710 C CA . VAL A 1 95 ? 16.745 0.569 -12.185 1.00 94.19 95 VAL A CA 1
ATOM 711 C C . VAL A 1 95 ? 15.559 1.036 -11.344 1.00 94.19 95 VAL A C 1
ATOM 713 O O . VAL A 1 95 ? 15.195 0.363 -10.382 1.00 94.19 95 VAL A O 1
ATOM 716 N N . LEU A 1 96 ? 14.907 2.136 -11.733 1.00 92.62 96 LEU A N 1
ATOM 717 C CA . LEU A 1 96 ? 13.726 2.627 -11.022 1.00 92.62 96 LEU A CA 1
ATOM 718 C C . LEU A 1 96 ? 12.560 1.635 -11.062 1.00 92.62 96 LEU A C 1
ATOM 720 O O . LEU A 1 96 ? 11.886 1.459 -10.052 1.00 92.62 96 LEU A O 1
ATOM 724 N N . SER A 1 97 ? 12.335 0.968 -12.196 1.00 90.75 97 SER A N 1
ATOM 725 C CA . SER A 1 97 ? 11.261 -0.023 -12.334 1.00 90.75 97 SER A CA 1
ATOM 726 C C . SER A 1 97 ? 11.488 -1.234 -11.430 1.00 90.75 97 SER A C 1
ATOM 728 O O . SER A 1 97 ? 10.541 -1.708 -10.811 1.00 90.75 97 SER A O 1
ATOM 730 N N . VAL A 1 98 ? 12.734 -1.701 -11.293 1.00 92.62 98 VAL A N 1
ATOM 731 C CA . VAL A 1 98 ? 13.089 -2.804 -10.383 1.00 92.62 98 VAL A CA 1
ATOM 732 C C . VAL A 1 98 ? 12.933 -2.393 -8.918 1.00 92.62 98 VAL A C 1
ATOM 734 O O . VAL A 1 98 ? 12.395 -3.165 -8.125 1.00 92.62 98 VAL A O 1
ATOM 737 N N . VAL A 1 99 ? 13.354 -1.177 -8.552 1.00 92.81 99 VAL A N 1
ATOM 738 C CA . VAL A 1 99 ? 13.166 -0.651 -7.188 1.00 92.81 99 VAL A CA 1
ATOM 739 C C . VAL A 1 99 ? 11.679 -0.522 -6.857 1.00 92.81 99 VAL A C 1
ATOM 741 O O . VAL A 1 99 ? 11.251 -0.970 -5.794 1.00 92.81 99 VAL A O 1
ATOM 744 N N . LEU A 1 100 ? 10.878 0.031 -7.773 1.00 90.62 100 LEU A N 1
ATOM 745 C CA . LEU A 1 100 ? 9.433 0.146 -7.582 1.00 90.62 100 LEU A CA 1
ATOM 746 C C . LEU A 1 100 ? 8.772 -1.232 -7.493 1.00 90.62 100 LEU A C 1
ATOM 748 O O . LEU A 1 100 ? 7.929 -1.441 -6.629 1.00 90.62 100 LEU A O 1
ATOM 752 N N . TRP A 1 101 ? 9.178 -2.184 -8.332 1.00 92.94 101 TRP A N 1
ATOM 753 C CA . TRP A 1 101 ? 8.692 -3.560 -8.270 1.00 92.94 101 TRP A CA 1
ATOM 754 C C . TRP A 1 101 ? 8.964 -4.208 -6.905 1.00 92.94 101 TRP A C 1
ATOM 756 O O . TRP A 1 101 ? 8.057 -4.789 -6.312 1.00 92.94 101 TRP A O 1
ATOM 766 N N . ALA A 1 102 ? 10.180 -4.057 -6.370 1.00 92.75 102 ALA A N 1
ATOM 767 C CA . ALA A 1 102 ? 10.525 -4.565 -5.044 1.00 92.75 102 ALA A CA 1
ATOM 768 C C . ALA A 1 102 ? 9.682 -3.899 -3.943 1.00 92.75 102 ALA A C 1
ATOM 770 O O . ALA A 1 102 ? 9.156 -4.588 -3.071 1.00 92.75 102 ALA A O 1
ATOM 771 N N . ALA A 1 103 ? 9.490 -2.578 -4.014 1.00 90.00 103 ALA A N 1
ATOM 772 C CA . ALA A 1 103 ? 8.633 -1.852 -3.078 1.00 90.00 103 ALA A CA 1
ATOM 773 C C . ALA A 1 103 ? 7.173 -2.337 -3.138 1.00 90.00 103 ALA A C 1
ATOM 775 O O . ALA A 1 103 ? 6.556 -2.566 -2.101 1.00 90.00 103 ALA A O 1
ATOM 776 N N . VAL A 1 104 ? 6.641 -2.559 -4.343 1.00 88.81 104 VAL A N 1
ATOM 777 C CA . VAL A 1 104 ? 5.287 -3.086 -4.562 1.00 88.81 104 VAL A CA 1
ATOM 778 C C . VAL A 1 104 ? 5.124 -4.483 -3.956 1.00 88.81 104 VAL A C 1
ATOM 780 O O . VAL A 1 104 ? 4.095 -4.756 -3.340 1.00 88.81 104 VAL A O 1
ATOM 783 N N . LEU A 1 105 ? 6.132 -5.355 -4.068 1.00 90.06 105 LEU A N 1
ATOM 784 C CA . LEU A 1 105 ? 6.098 -6.671 -3.423 1.00 90.06 105 LEU A CA 1
ATOM 785 C C . LEU A 1 105 ? 6.090 -6.582 -1.897 1.00 90.06 105 LEU A C 1
ATOM 787 O O . LEU A 1 105 ? 5.341 -7.318 -1.255 1.00 90.06 105 LEU A O 1
ATOM 791 N N . VAL A 1 106 ? 6.888 -5.683 -1.314 1.00 90.06 106 VAL A N 1
ATOM 792 C CA . VAL A 1 106 ? 6.897 -5.458 0.141 1.00 90.06 106 VAL A CA 1
ATOM 793 C C . VAL A 1 106 ? 5.530 -4.969 0.613 1.00 90.06 106 VAL A C 1
ATOM 795 O O . VAL A 1 106 ? 4.961 -5.562 1.526 1.00 90.06 106 VAL A O 1
ATOM 798 N N . VAL A 1 107 ? 4.959 -3.955 -0.046 1.00 85.81 107 VAL A N 1
ATOM 799 C CA . VAL A 1 107 ? 3.626 -3.428 0.294 1.00 85.81 107 VAL A CA 1
ATOM 800 C C . VAL A 1 107 ? 2.556 -4.506 0.147 1.00 85.81 107 VAL A C 1
ATOM 802 O O . VAL A 1 107 ? 1.759 -4.700 1.058 1.00 85.81 107 VAL A O 1
ATOM 805 N N . SER A 1 108 ? 2.565 -5.262 -0.954 1.00 86.31 108 SER A N 1
ATOM 806 C CA . SER A 1 108 ? 1.617 -6.361 -1.163 1.00 86.31 108 SER A CA 1
ATOM 807 C C . SER A 1 108 ? 1.726 -7.422 -0.067 1.00 86.31 108 SER A C 1
ATOM 809 O O . SER A 1 108 ? 0.703 -7.889 0.426 1.00 86.31 108 SER A O 1
ATOM 811 N N . SER A 1 109 ? 2.947 -7.754 0.359 1.00 88.31 109 SER A N 1
ATOM 812 C CA . SER A 1 109 ? 3.180 -8.711 1.447 1.00 88.31 109 SER A CA 1
ATOM 813 C C . SER A 1 109 ? 2.605 -8.198 2.768 1.00 88.31 109 SER A C 1
ATOM 815 O O . SER A 1 109 ? 1.899 -8.937 3.445 1.00 88.31 109 SER A O 1
ATOM 8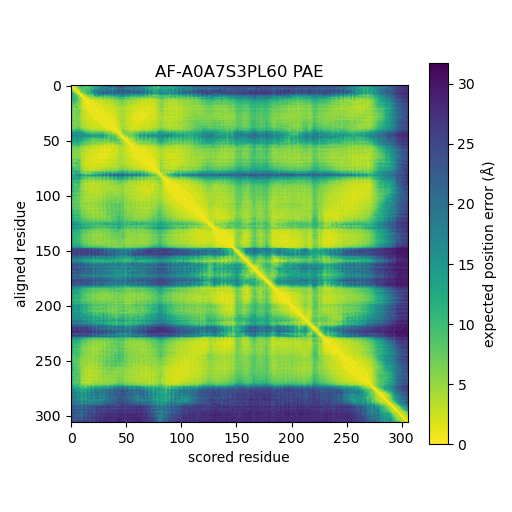17 N N . ILE A 1 110 ? 2.834 -6.921 3.095 1.00 85.25 110 ILE A N 1
ATOM 818 C CA . ILE A 1 110 ? 2.271 -6.281 4.294 1.00 85.25 110 ILE A CA 1
ATOM 819 C C . ILE A 1 110 ? 0.738 -6.294 4.248 1.00 85.25 110 ILE A C 1
ATOM 821 O O . ILE A 1 110 ? 0.116 -6.621 5.250 1.00 85.25 110 ILE A O 1
ATOM 825 N N . MET A 1 111 ? 0.119 -6.005 3.098 1.00 84.38 111 MET A N 1
ATOM 826 C CA . MET A 1 111 ? -1.344 -6.038 2.963 1.00 84.38 111 MET A CA 1
ATOM 827 C C . MET A 1 111 ? -1.922 -7.442 3.172 1.00 84.38 111 MET A C 1
ATOM 829 O O . MET A 1 111 ? -2.954 -7.574 3.821 1.00 84.38 111 MET A O 1
ATOM 833 N N . PHE A 1 112 ? -1.270 -8.490 2.653 1.00 87.44 112 PHE A N 1
ATOM 834 C CA . PHE A 1 112 ? -1.710 -9.871 2.881 1.00 87.44 112 PHE A CA 1
ATOM 835 C C . PHE A 1 112 ? -1.543 -10.297 4.340 1.00 87.44 112 PHE A C 1
ATOM 837 O O . PHE A 1 112 ? -2.439 -10.945 4.878 1.00 87.44 112 PHE A O 1
ATOM 844 N N . VAL A 1 113 ? -0.438 -9.906 4.984 1.00 88.38 113 VAL A N 1
ATOM 845 C CA . VAL A 1 113 ? -0.242 -10.128 6.424 1.00 88.38 113 VAL A CA 1
ATOM 846 C C . VAL A 1 113 ? -1.334 -9.410 7.206 1.00 88.38 113 VAL A C 1
ATOM 848 O O . VAL A 1 113 ? -2.042 -10.059 7.958 1.00 88.38 113 VAL A O 1
ATOM 851 N N . TYR A 1 114 ? -1.557 -8.121 6.951 1.00 84.25 114 TYR A N 1
ATOM 852 C CA . TYR A 1 114 ? -2.589 -7.334 7.625 1.00 84.25 114 TYR A CA 1
ATOM 853 C C . TYR A 1 114 ? -3.997 -7.913 7.429 1.00 84.25 114 TYR A C 1
ATOM 855 O O . TYR A 1 114 ? -4.768 -7.982 8.379 1.00 84.25 114 TYR A O 1
ATOM 863 N N . ALA A 1 115 ? -4.329 -8.380 6.222 1.00 87.12 115 ALA A N 1
ATOM 864 C CA . ALA A 1 115 ? -5.607 -9.037 5.960 1.00 87.12 115 ALA A CA 1
ATOM 865 C C . ALA A 1 115 ? -5.757 -10.355 6.734 1.00 87.12 115 ALA A C 1
ATOM 867 O O . ALA A 1 115 ? -6.818 -10.619 7.294 1.00 87.12 115 ALA A O 1
ATOM 868 N N . SER A 1 116 ? -4.689 -11.153 6.808 1.00 89.69 116 SER A N 1
ATOM 869 C CA . SER A 1 116 ? -4.665 -12.371 7.622 1.00 89.69 116 SER A CA 1
ATOM 870 C C . SER A 1 116 ? -4.797 -12.058 9.113 1.00 89.69 116 SER A C 1
ATOM 872 O O . SER A 1 116 ? -5.532 -12.740 9.818 1.00 89.69 116 SER A O 1
ATOM 874 N N . THR A 1 117 ? -4.111 -11.020 9.587 1.00 89.75 117 THR A N 1
ATOM 875 C CA . THR A 1 117 ? -4.153 -10.563 10.977 1.00 89.75 117 THR A CA 1
ATOM 876 C C . THR A 1 117 ? -5.531 -10.020 11.345 1.00 89.75 117 THR A C 1
ATOM 878 O O . THR A 1 117 ? -6.022 -10.309 12.426 1.00 89.75 117 THR A O 1
ATOM 881 N N . ALA A 1 118 ? -6.205 -9.299 10.446 1.00 88.19 118 ALA A N 1
ATOM 882 C CA . ALA A 1 118 ? -7.578 -8.852 10.676 1.00 88.19 118 ALA A CA 1
ATOM 883 C C . ALA A 1 118 ? -8.532 -10.037 10.877 1.00 88.19 118 ALA A C 1
ATOM 885 O O . ALA A 1 118 ? -9.361 -10.000 11.782 1.00 88.19 118 ALA A O 1
ATOM 886 N N . GLN A 1 119 ? -8.379 -11.101 10.081 1.00 89.19 119 GLN A N 1
ATOM 887 C CA . GLN A 1 119 ? -9.152 -12.332 10.252 1.00 89.19 119 GLN A CA 1
ATOM 888 C C . GLN A 1 119 ? -8.836 -13.021 11.586 1.00 89.19 119 GLN A C 1
ATOM 890 O O . GLN A 1 119 ? -9.757 -13.410 12.296 1.00 89.19 119 GLN A O 1
ATOM 895 N N . GLN A 1 120 ? -7.554 -13.102 11.957 1.00 88.62 120 GLN A N 1
ATOM 896 C CA . GLN A 1 120 ? -7.126 -13.633 13.253 1.00 88.62 120 GLN A CA 1
ATOM 897 C C . GLN A 1 120 ? -7.780 -12.866 14.407 1.00 88.62 120 GLN A C 1
ATOM 899 O O . GLN A 1 120 ? -8.378 -13.475 15.284 1.00 88.62 120 GLN A O 1
ATOM 904 N N . VAL A 1 121 ? -7.761 -11.529 14.366 1.00 86.94 121 VAL A N 1
ATOM 905 C CA . VAL A 1 121 ? -8.394 -10.698 15.399 1.00 86.94 121 VAL A CA 1
ATOM 906 C C . VAL A 1 121 ? -9.898 -10.964 15.505 1.00 86.94 121 VAL A C 1
ATOM 908 O O . VAL A 1 121 ? -10.442 -10.919 16.602 1.00 86.94 121 VAL A O 1
ATOM 911 N N . ALA A 1 122 ? -10.577 -11.283 14.401 1.00 85.94 122 ALA A N 1
ATOM 912 C CA . ALA A 1 122 ? -12.012 -11.572 14.382 1.00 85.94 122 ALA A CA 1
ATOM 913 C C . ALA A 1 122 ? -12.401 -12.995 14.820 1.00 85.94 122 ALA A C 1
ATOM 915 O O . ALA A 1 122 ? -13.521 -13.187 15.315 1.00 85.94 122 ALA A O 1
ATOM 916 N N . ASP A 1 123 ? -11.506 -13.972 14.676 1.00 85.94 123 ASP A N 1
ATOM 917 C CA . ASP A 1 123 ? -11.780 -15.388 14.957 1.00 85.94 123 ASP A CA 1
ATOM 918 C C . ASP A 1 123 ? -11.193 -15.843 16.301 1.00 85.94 123 ASP A C 1
ATOM 920 O O . ASP A 1 123 ? -11.837 -16.605 17.025 1.00 85.94 123 ASP A O 1
ATOM 924 N N . ASP A 1 124 ? -10.028 -15.312 16.672 1.00 84.94 124 ASP A N 1
ATOM 925 C CA . ASP A 1 124 ? -9.275 -15.733 17.849 1.00 84.94 124 ASP A CA 1
ATOM 926 C C . ASP A 1 124 ? -9.543 -14.812 19.052 1.00 84.94 124 ASP A C 1
ATOM 928 O O . ASP A 1 124 ? -9.941 -13.647 18.893 1.00 84.94 124 ASP A O 1
ATOM 932 N N . PRO A 1 125 ? -9.375 -15.325 20.278 1.00 77.75 125 PRO A N 1
ATOM 933 C CA . PRO A 1 125 ? -9.506 -14.529 21.486 1.00 77.75 125 PRO A CA 1
ATOM 934 C C . PRO A 1 125 ? -8.270 -13.633 21.718 1.00 77.75 125 PRO A C 1
ATOM 936 O O . PRO A 1 125 ? -7.160 -13.988 21.322 1.00 77.75 125 PRO A O 1
ATOM 939 N N . PRO A 1 126 ? -8.421 -12.499 22.428 1.00 75.44 126 PRO A N 1
ATOM 940 C CA . PRO A 1 126 ? -7.390 -11.462 22.506 1.00 75.44 126 PRO A CA 1
ATOM 941 C C . PRO A 1 126 ? -6.083 -11.855 23.199 1.00 75.44 126 PRO A C 1
ATOM 943 O O . PRO A 1 126 ? -5.074 -11.188 23.011 1.00 75.44 126 PRO A O 1
ATOM 946 N N . TYR A 1 127 ? -6.073 -12.940 23.972 1.00 72.94 127 TYR A N 1
ATOM 947 C CA . TYR A 1 127 ? -4.868 -13.445 24.636 1.00 72.94 127 TYR A CA 1
ATOM 948 C C . TYR A 1 127 ? -3.953 -14.269 23.719 1.00 72.94 127 TYR A C 1
ATOM 950 O O . TYR A 1 127 ? -2.803 -14.510 24.074 1.00 72.94 127 TYR A O 1
ATOM 958 N N . ASP A 1 128 ? -4.450 -14.698 22.556 1.00 79.50 128 ASP A N 1
ATOM 959 C CA . ASP A 1 128 ? -3.645 -15.379 21.537 1.00 79.50 128 ASP A CA 1
ATOM 960 C C . ASP A 1 128 ? -3.019 -14.379 20.547 1.00 79.50 128 ASP A C 1
ATOM 962 O O . ASP A 1 128 ? -2.335 -14.778 19.601 1.00 79.50 128 ASP A O 1
ATOM 966 N N . PHE A 1 129 ? -3.251 -13.074 20.737 1.00 83.94 129 PHE A N 1
ATOM 967 C CA . PHE A 1 129 ? -2.702 -12.037 19.872 1.00 83.94 129 PHE A CA 1
ATOM 968 C C . PHE A 1 129 ? -1.246 -11.745 20.226 1.00 83.94 129 PHE A C 1
ATOM 970 O O . PHE A 1 129 ? -0.908 -11.488 21.378 1.00 83.94 129 PHE A O 1
ATOM 977 N N . ASP A 1 130 ? -0.392 -11.722 19.206 1.00 82.62 130 ASP A N 1
ATOM 978 C CA . ASP A 1 130 ? 0.983 -11.256 19.305 1.00 82.62 130 ASP A CA 1
ATOM 979 C C . ASP A 1 130 ? 1.302 -10.215 18.217 1.00 82.62 130 ASP A C 1
ATOM 981 O O . ASP A 1 130 ? 0.803 -10.252 17.086 1.00 82.62 130 ASP A O 1
ATOM 985 N N . GLY A 1 131 ? 2.132 -9.229 18.573 1.00 87.19 131 GLY A N 1
ATOM 986 C CA . GLY A 1 131 ? 2.657 -8.223 17.647 1.00 87.19 131 GLY A CA 1
ATOM 987 C C . GLY A 1 131 ? 1.571 -7.494 16.848 1.00 87.19 131 GLY A C 1
ATOM 988 O O . GLY A 1 131 ? 0.821 -6.687 17.381 1.00 87.19 131 GLY A O 1
ATOM 989 N N . ALA A 1 132 ? 1.477 -7.773 15.543 1.00 85.50 132 ALA A N 1
ATOM 990 C CA . ALA A 1 132 ? 0.554 -7.066 14.653 1.00 85.50 132 ALA A CA 1
ATOM 991 C C . ALA A 1 132 ? -0.931 -7.322 14.972 1.00 85.50 132 ALA A C 1
ATOM 993 O O . ALA A 1 132 ? -1.761 -6.453 14.699 1.00 85.50 132 ALA A O 1
ATOM 994 N N . ALA A 1 133 ? -1.278 -8.498 15.512 1.00 87.31 133 ALA A N 1
ATOM 995 C CA . ALA A 1 133 ? -2.654 -8.802 15.917 1.00 87.31 133 ALA A CA 1
ATOM 996 C C . ALA A 1 133 ? -3.069 -7.963 17.126 1.00 87.31 133 ALA A C 1
ATOM 998 O O . ALA A 1 133 ? -4.168 -7.413 17.157 1.00 87.31 133 ALA A O 1
ATOM 999 N N . GLU A 1 134 ? -2.150 -7.806 18.074 1.00 87.50 134 GLU A N 1
ATOM 1000 C CA . GLU A 1 134 ? -2.325 -7.003 19.278 1.00 87.50 134 GLU A CA 1
ATOM 1001 C C . GLU A 1 134 ? -2.500 -5.514 18.942 1.00 87.50 134 GLU A C 1
ATOM 1003 O O . GLU A 1 134 ? -3.468 -4.882 19.381 1.00 87.50 134 GLU A O 1
ATOM 1008 N N . ASP A 1 135 ? -1.627 -4.979 18.083 1.00 87.25 135 ASP A N 1
ATOM 1009 C CA . ASP A 1 135 ? -1.701 -3.597 17.595 1.00 87.25 135 ASP A CA 1
ATOM 1010 C C . ASP A 1 135 ? -3.028 -3.327 16.870 1.00 87.25 135 ASP A C 1
ATOM 1012 O O . ASP A 1 135 ? -3.685 -2.304 17.091 1.00 87.25 135 ASP A O 1
ATOM 1016 N N . LEU A 1 136 ? -3.444 -4.257 16.001 1.00 89.12 136 LEU A N 1
ATOM 1017 C CA . LEU A 1 136 ? -4.677 -4.125 15.233 1.00 89.12 136 LEU A CA 1
ATOM 1018 C C . LEU A 1 136 ? -5.916 -4.204 16.129 1.00 89.12 136 LEU A C 1
ATOM 1020 O O . LEU A 1 136 ? -6.827 -3.391 15.971 1.00 89.12 136 LEU A O 1
ATOM 1024 N N . ASN A 1 137 ? -5.945 -5.144 17.074 1.00 90.00 137 ASN A N 1
ATOM 1025 C CA . ASN A 1 137 ? -7.012 -5.255 18.064 1.00 90.00 137 ASN A CA 1
ATOM 1026 C C . ASN A 1 137 ? -7.135 -3.963 18.883 1.00 90.00 137 ASN A C 1
ATOM 1028 O O . ASN A 1 137 ? -8.222 -3.394 18.981 1.00 90.00 137 ASN A O 1
ATOM 1032 N N . THR A 1 138 ? -6.015 -3.452 19.396 1.00 89.44 138 THR A N 1
ATOM 1033 C CA . THR A 1 138 ? -5.971 -2.211 20.182 1.00 89.44 138 THR A CA 1
ATOM 1034 C C . THR A 1 138 ? -6.483 -1.020 19.374 1.00 89.44 138 THR A C 1
ATOM 1036 O O . THR A 1 138 ? -7.301 -0.240 19.866 1.00 89.44 138 THR A O 1
ATOM 1039 N N . TRP A 1 139 ? -6.074 -0.908 18.107 1.00 88.44 139 TRP A N 1
ATOM 1040 C CA . TRP A 1 139 ? -6.570 0.131 17.206 1.00 88.44 139 TRP A CA 1
ATOM 1041 C C . TRP A 1 139 ? -8.079 0.010 16.951 1.00 88.44 139 TRP A C 1
ATOM 1043 O O . TRP A 1 139 ? -8.799 1.001 17.078 1.00 88.44 139 TRP A O 1
ATOM 1053 N N . GLN A 1 140 ? -8.584 -1.192 16.655 1.00 88.31 140 GLN A N 1
ATOM 1054 C CA . GLN A 1 140 ? -10.015 -1.423 16.419 1.00 88.31 140 GLN A CA 1
ATOM 1055 C C . GLN A 1 140 ? -10.854 -1.071 17.651 1.00 88.31 140 GLN A C 1
ATOM 1057 O O . GLN A 1 140 ? -11.897 -0.431 17.520 1.00 88.31 140 GLN A O 1
ATOM 1062 N N . LEU A 1 141 ? -10.389 -1.446 18.844 1.00 88.88 141 LEU A N 1
ATOM 1063 C CA . LEU A 1 141 ? -11.058 -1.124 20.103 1.00 88.88 141 LEU A CA 1
ATOM 1064 C C . LEU A 1 141 ? -11.034 0.374 20.401 1.00 88.88 141 LEU A C 1
ATOM 1066 O O . LEU A 1 141 ? -12.038 0.912 20.864 1.00 88.88 141 LEU A O 1
ATOM 1070 N N . ALA A 1 142 ? -9.933 1.064 20.103 1.00 87.50 142 ALA A N 1
ATOM 1071 C CA . ALA A 1 142 ? -9.845 2.512 20.263 1.00 87.50 142 ALA A CA 1
ATOM 1072 C C . ALA A 1 142 ? -10.813 3.244 19.319 1.00 87.50 142 ALA A C 1
ATOM 1074 O O . ALA A 1 142 ? -11.518 4.156 19.757 1.00 87.50 142 ALA A O 1
ATOM 1075 N N . VAL A 1 143 ? -10.898 2.817 18.051 1.00 85.88 143 VAL A N 1
ATOM 1076 C CA . VAL A 1 143 ? -11.876 3.341 17.080 1.00 85.88 143 VAL A CA 1
ATOM 1077 C C . VAL A 1 143 ? -13.293 3.085 17.562 1.00 85.88 143 VAL A C 1
ATOM 1079 O O . VAL A 1 143 ? -14.099 4.012 17.595 1.00 85.88 143 VAL A O 1
ATOM 1082 N N . TRP A 1 144 ? -13.586 1.862 17.999 1.00 86.31 144 TRP A N 1
ATOM 1083 C CA . TRP A 1 144 ? -14.900 1.526 18.526 1.00 86.31 144 TRP A CA 1
ATOM 1084 C C . TRP A 1 144 ? -15.254 2.406 19.735 1.00 86.31 144 TRP A C 1
ATOM 1086 O O . TRP A 1 144 ? -16.281 3.081 19.742 1.00 86.31 144 TRP A O 1
ATOM 1096 N N . ASN A 1 145 ? -14.371 2.505 20.727 1.00 84.19 145 ASN A N 1
ATOM 1097 C CA . ASN A 1 145 ? -14.651 3.258 21.946 1.00 84.19 145 ASN A CA 1
ATOM 1098 C C . ASN A 1 145 ? -14.793 4.768 21.696 1.00 84.19 145 ASN A C 1
ATOM 1100 O O . ASN A 1 145 ? -15.586 5.434 22.355 1.00 84.19 145 ASN A O 1
ATOM 1104 N N . LYS A 1 146 ? -14.041 5.332 20.746 1.00 82.25 146 LYS A N 1
ATOM 1105 C CA . LYS A 1 146 ? -14.110 6.769 20.441 1.00 82.25 146 LYS A CA 1
ATOM 1106 C C . LYS A 1 146 ? -15.248 7.140 19.506 1.00 82.25 146 LYS A C 1
ATOM 1108 O O . LYS A 1 146 ? -15.827 8.206 19.678 1.00 82.25 146 LYS A O 1
ATOM 1113 N N . CYS A 1 147 ? -15.569 6.278 18.550 1.00 79.94 147 CYS A N 1
ATOM 1114 C CA . CYS A 1 147 ? -16.511 6.609 17.490 1.00 79.94 147 CYS A CA 1
ATOM 1115 C C . CYS A 1 147 ? -17.901 5.989 17.673 1.00 79.94 147 CYS A C 1
ATOM 1117 O O . CYS A 1 147 ? -18.854 6.475 17.077 1.00 79.94 147 CYS A O 1
ATOM 1119 N N . CYS A 1 148 ? -18.049 4.947 18.494 1.00 77.00 148 CYS A N 1
ATOM 1120 C CA . CYS A 1 148 ? -19.311 4.209 18.641 1.00 77.00 148 CYS A CA 1
ATOM 1121 C C . CYS A 1 148 ? -20.020 4.443 19.975 1.00 77.00 148 CYS A C 1
ATOM 1123 O O . CYS A 1 148 ? -21.249 4.364 20.058 1.00 77.00 148 CYS A O 1
ATOM 1125 N N . PHE A 1 149 ? -19.242 4.692 21.030 1.00 64.31 149 PHE A N 1
ATOM 1126 C CA . PHE A 1 149 ? -19.690 4.582 22.417 1.00 64.31 149 PHE A CA 1
ATOM 1127 C C . PHE A 1 149 ? -20.793 5.589 22.802 1.00 64.31 149 PHE A C 1
ATOM 1129 O O . PHE A 1 149 ? -21.635 5.282 23.647 1.00 64.31 149 PHE A O 1
ATOM 1136 N N . GLU A 1 150 ? -20.868 6.756 22.150 1.00 55.31 150 GLU A N 1
ATOM 1137 C CA . GLU A 1 150 ? -21.811 7.820 22.534 1.00 55.31 150 GLU A CA 1
ATOM 1138 C C . GLU A 1 150 ? -23.274 7.593 22.105 1.00 55.31 150 GLU A C 1
ATOM 1140 O O . GLU A 1 150 ? -24.155 8.282 22.619 1.00 55.31 150 GLU A O 1
ATOM 1145 N N . SER A 1 151 ? -23.584 6.636 21.217 1.00 51.78 151 SER A N 1
ATOM 1146 C CA . SER A 1 151 ? -24.929 6.583 20.611 1.00 51.78 151 SER A CA 1
ATOM 1147 C C . SER A 1 151 ? -25.994 5.806 21.404 1.00 51.78 151 SER A C 1
ATOM 1149 O O . SER A 1 151 ? -27.158 6.174 21.298 1.00 51.78 151 SER A O 1
ATOM 1151 N N . ASN A 1 152 ? -25.661 4.770 22.200 1.00 49.78 152 ASN A N 1
ATOM 1152 C CA . ASN A 1 152 ? -26.633 4.004 23.028 1.00 49.78 152 ASN A CA 1
ATOM 1153 C C . ASN A 1 152 ? -26.023 2.993 24.039 1.00 49.78 152 ASN A C 1
ATOM 1155 O O . ASN A 1 152 ? -26.776 2.324 24.749 1.00 49.78 152 ASN A O 1
ATOM 1159 N N . TYR A 1 153 ? -24.693 2.852 24.128 1.00 53.03 153 TYR A N 1
ATOM 1160 C CA . TYR A 1 153 ? -24.025 1.711 24.788 1.00 53.03 153 TYR A CA 1
ATOM 1161 C C . TYR A 1 153 ? -23.200 2.101 26.022 1.00 53.03 153 TYR A C 1
ATOM 1163 O O . TYR A 1 153 ? -22.182 1.477 26.314 1.00 53.03 153 TYR A O 1
ATOM 1171 N N . SER A 1 154 ? -23.655 3.099 26.789 1.00 52.69 154 SER A N 1
ATOM 1172 C CA . SER A 1 154 ? -22.923 3.712 27.916 1.00 52.69 154 SER A CA 1
ATOM 1173 C C . SER A 1 154 ? -22.565 2.774 29.085 1.00 52.69 154 SER A C 1
ATOM 1175 O O . SER A 1 154 ? -22.099 3.242 30.120 1.00 52.69 154 SER A O 1
ATOM 1177 N N . THR A 1 155 ? -22.821 1.471 28.967 1.00 55.78 155 THR A N 1
ATOM 1178 C CA . THR A 1 155 ? -22.496 0.441 29.960 1.00 55.78 155 THR A CA 1
ATOM 1179 C C . THR A 1 155 ? -21.353 -0.489 29.544 1.00 55.78 155 THR A C 1
ATOM 1181 O O . THR A 1 155 ? -20.925 -1.284 30.375 1.00 55.78 155 THR A O 1
ATOM 1184 N N . ILE A 1 156 ? -20.877 -0.441 28.292 1.00 63.09 156 ILE A N 1
ATOM 1185 C CA . ILE A 1 156 ? -19.821 -1.340 27.795 1.00 63.09 156 ILE A CA 1
ATOM 1186 C C . ILE A 1 156 ? -18.481 -0.598 27.794 1.00 63.09 156 ILE A C 1
ATOM 1188 O O . ILE A 1 156 ? -18.089 -0.004 26.795 1.00 63.09 156 ILE A O 1
ATOM 1192 N N . GLU A 1 157 ? -17.779 -0.615 28.925 1.00 66.12 157 GLU A N 1
ATOM 1193 C CA . GLU A 1 157 ? -16.402 -0.118 28.989 1.00 66.12 157 GLU A CA 1
ATOM 1194 C C . GLU A 1 157 ? -15.443 -1.185 28.447 1.00 66.12 157 GLU A C 1
ATOM 1196 O O . GLU A 1 157 ? -15.380 -2.302 2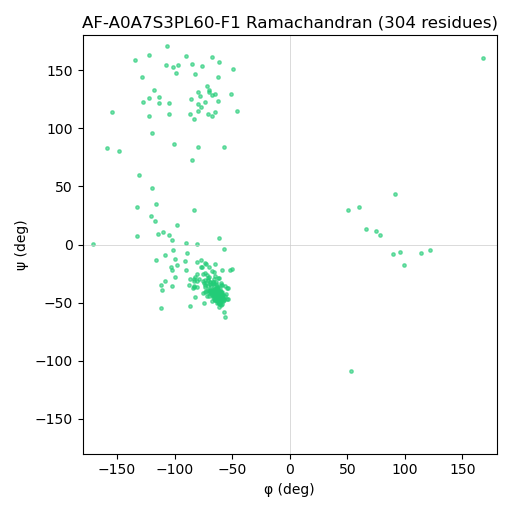8.966 1.00 66.12 157 GLU A O 1
ATOM 1201 N N . VAL A 1 158 ? -14.684 -0.842 27.402 1.00 72.81 158 VAL A N 1
ATOM 1202 C CA . VAL A 1 158 ? -13.533 -1.656 26.995 1.00 72.81 158 VAL A CA 1
ATOM 1203 C C . VAL A 1 158 ? -12.482 -1.539 28.094 1.00 72.81 158 VAL A C 1
ATOM 1205 O O . VAL A 1 158 ? -12.130 -0.430 28.497 1.00 72.81 158 VAL A O 1
ATOM 1208 N N . SER A 1 159 ? -11.986 -2.672 28.579 1.00 80.62 159 SER A N 1
ATOM 1209 C CA . SER A 1 159 ? -11.030 -2.729 29.684 1.00 80.62 159 SER A CA 1
ATOM 1210 C C . SER A 1 159 ? -9.743 -3.444 29.283 1.00 80.62 159 SER A C 1
ATOM 1212 O O . SER A 1 159 ? -9.685 -4.136 28.263 1.00 80.62 159 SER A O 1
ATOM 1214 N N . LEU A 1 160 ? -8.704 -3.240 30.093 1.00 82.38 160 LEU A N 1
ATOM 1215 C CA . LEU A 1 160 ? -7.438 -3.953 29.992 1.00 82.38 160 LEU A CA 1
ATOM 1216 C C . LEU A 1 160 ? -7.666 -5.442 30.298 1.00 82.38 160 LEU A C 1
ATOM 1218 O O . LEU A 1 160 ? -8.252 -5.768 31.333 1.00 82.38 160 LEU A O 1
ATOM 1222 N N . CYS A 1 161 ? -7.180 -6.333 29.435 1.00 81.44 161 CYS A N 1
ATOM 1223 C CA . CYS A 1 161 ? -7.129 -7.760 29.726 1.00 81.44 161 CYS A CA 1
ATOM 1224 C C . CYS A 1 161 ? -6.218 -7.968 30.948 1.00 81.44 161 CYS A C 1
ATOM 1226 O O . CYS A 1 161 ? -5.064 -7.544 30.928 1.00 81.44 161 CYS A O 1
ATOM 1228 N N . GLY A 1 162 ? -6.706 -8.602 32.018 1.00 75.56 162 GLY A N 1
ATOM 1229 C CA . GLY A 1 162 ? -5.823 -8.942 33.141 1.00 75.56 162 GLY A CA 1
ATOM 1230 C C . GLY A 1 162 ? -4.686 -9.889 32.726 1.00 75.56 162 GLY A C 1
ATOM 1231 O O . GLY A 1 162 ? -4.814 -10.626 31.759 1.00 75.56 162 GLY A O 1
ATOM 1232 N N . ASP A 1 163 ? -3.578 -9.909 33.466 1.00 70.38 163 ASP A N 1
ATOM 1233 C CA . ASP A 1 163 ? -2.426 -10.757 33.109 1.00 70.38 163 ASP A CA 1
ATOM 1234 C C . ASP A 1 163 ? -2.701 -12.260 33.321 1.00 70.38 163 ASP A C 1
ATOM 1236 O O . ASP A 1 163 ? -2.190 -13.108 32.590 1.00 70.38 163 ASP A O 1
ATOM 1240 N N . ASP A 1 164 ? -3.547 -12.593 34.304 1.00 68.56 164 ASP A N 1
ATOM 1241 C CA . ASP A 1 164 ? -3.855 -13.967 34.702 1.00 68.56 164 ASP A CA 1
ATOM 1242 C C . ASP A 1 164 ? -5.364 -14.259 34.600 1.00 68.56 164 ASP A C 1
ATOM 1244 O O . ASP A 1 164 ? -6.174 -13.573 35.237 1.00 68.56 164 ASP A O 1
ATOM 1248 N N . PRO A 1 165 ? -5.779 -15.312 33.872 1.00 62.78 165 PRO A N 1
ATOM 1249 C CA . PRO A 1 165 ? -7.179 -15.696 33.799 1.00 62.78 165 PRO A CA 1
ATOM 1250 C C . PRO A 1 165 ? -7.637 -16.349 35.111 1.00 62.78 165 PRO A C 1
ATOM 1252 O O . PRO A 1 165 ? -7.135 -17.396 35.532 1.00 62.78 165 PRO A O 1
ATOM 1255 N N . VAL A 1 166 ? -8.666 -15.787 35.743 1.00 64.56 166 VAL A N 1
ATOM 1256 C CA . VAL A 1 166 ? -9.327 -16.377 36.913 1.00 64.56 166 VAL A CA 1
ATOM 1257 C C . VAL A 1 166 ? -10.405 -17.339 36.412 1.00 64.56 166 VAL A C 1
ATOM 1259 O O . VAL A 1 166 ? -11.391 -16.926 35.820 1.00 64.56 166 VAL A O 1
ATOM 1262 N N . ASN A 1 167 ? -10.232 -18.648 36.627 1.00 64.31 167 ASN A N 1
ATOM 1263 C CA . ASN A 1 167 ? -11.126 -19.698 36.099 1.00 64.31 167 ASN A CA 1
ATOM 1264 C C . ASN A 1 167 ? -11.233 -19.734 34.559 1.00 64.31 167 ASN A C 1
ATOM 1266 O O . ASN A 1 167 ? -12.279 -20.091 34.022 1.00 64.31 167 ASN A O 1
ATOM 1270 N N . GLY A 1 168 ? -10.159 -19.378 33.845 1.00 61.66 168 GLY A N 1
ATOM 1271 C CA . GLY A 1 168 ? -10.170 -19.307 32.375 1.00 61.66 168 GLY A CA 1
ATOM 1272 C C . GLY A 1 168 ? -10.829 -18.039 31.824 1.00 61.66 168 GLY A C 1
ATOM 1273 O O . GLY A 1 168 ? -11.030 -17.934 30.620 1.00 61.66 168 GLY A O 1
ATOM 1274 N N . VAL A 1 169 ? -11.152 -17.086 32.704 1.00 63.16 169 VAL A N 1
ATOM 1275 C CA . VAL A 1 169 ? -11.757 -15.795 32.383 1.00 63.16 169 VAL A CA 1
ATOM 1276 C C . VAL A 1 169 ? -10.766 -14.698 32.709 1.00 63.16 169 VAL A C 1
ATOM 1278 O O . VAL A 1 169 ? -10.329 -14.575 33.852 1.00 63.16 169 VAL A O 1
ATOM 1281 N N . TYR A 1 170 ? -10.420 -13.889 31.719 1.00 65.44 170 TYR A N 1
ATOM 1282 C CA . TYR A 1 170 ? -9.589 -12.722 31.956 1.00 65.44 170 TYR A CA 1
ATOM 1283 C C . TYR A 1 170 ? -10.378 -11.629 32.693 1.00 65.44 170 TYR A C 1
ATOM 1285 O O . TYR A 1 170 ? -11.534 -11.371 32.336 1.00 65.44 170 TYR A O 1
ATOM 1293 N N . PRO A 1 171 ? -9.781 -10.978 33.709 1.00 63.53 171 PRO A N 1
ATOM 1294 C CA . PRO A 1 171 ? -10.334 -9.762 34.295 1.00 63.53 171 PRO A CA 1
ATOM 1295 C C . PRO A 1 171 ? -10.644 -8.751 33.185 1.00 63.53 171 PRO A C 1
ATOM 1297 O O . PRO A 1 171 ? -9.802 -8.543 32.313 1.00 63.53 171 PRO A O 1
ATOM 1300 N N . GLY A 1 172 ? -11.859 -8.195 33.179 1.00 64.44 172 GLY A N 1
ATOM 1301 C CA . GLY A 1 172 ? -12.373 -7.350 32.086 1.00 64.44 172 GLY A CA 1
ATOM 1302 C C . GLY A 1 172 ? -13.307 -8.057 31.089 1.00 64.44 172 GLY A C 1
ATOM 1303 O O . GLY A 1 172 ? -14.106 -7.402 30.424 1.00 64.44 172 GLY A O 1
ATOM 1304 N N . CYS A 1 173 ? -13.299 -9.393 31.056 1.00 69.69 173 CYS A N 1
ATOM 1305 C CA . CYS A 1 173 ? -14.183 -10.224 30.222 1.00 69.69 173 CYS A CA 1
ATOM 1306 C C . CYS A 1 173 ? -15.357 -10.844 30.999 1.00 69.69 173 CYS A C 1
ATOM 1308 O O . CYS A 1 173 ? -16.117 -11.650 30.465 1.00 69.69 173 CYS A O 1
ATOM 1310 N N . GLU A 1 174 ? -15.488 -10.513 32.282 1.00 65.88 174 GLU A N 1
ATOM 1311 C CA . GLU A 1 174 ? -16.294 -11.253 33.264 1.00 65.88 174 GLU A CA 1
ATOM 1312 C C . GLU A 1 174 ? -17.792 -11.276 32.931 1.00 65.88 174 GLU A C 1
ATOM 1314 O O . GLU A 1 174 ? -18.479 -12.244 33.247 1.00 65.88 174 GLU A O 1
ATOM 1319 N N . ASN A 1 175 ? -18.285 -10.247 32.237 1.00 60.78 175 ASN A N 1
ATOM 1320 C CA . ASN A 1 175 ? -19.694 -10.120 31.862 1.00 60.78 175 ASN A CA 1
ATOM 1321 C C . ASN A 1 175 ? -20.040 -10.776 30.510 1.00 60.78 175 ASN A C 1
ATOM 1323 O O . ASN A 1 175 ? -21.216 -10.836 30.165 1.00 60.78 175 ASN A O 1
ATOM 1327 N N . GLN A 1 176 ? -19.049 -11.251 29.742 1.00 59.38 176 GLN A N 1
ATOM 1328 C CA . GLN A 1 176 ? -19.245 -11.765 28.374 1.00 59.38 176 GLN A CA 1
ATOM 1329 C C . GLN A 1 176 ? -19.280 -13.303 28.284 1.00 59.38 176 GLN A C 1
ATOM 1331 O O . GLN A 1 176 ? -19.575 -13.860 27.232 1.00 59.38 176 GLN A O 1
ATOM 1336 N N . LEU A 1 177 ? -19.044 -14.024 29.387 1.00 54.44 177 LEU A N 1
ATOM 1337 C CA . LEU A 1 177 ? -19.051 -15.495 29.371 1.00 54.44 177 LEU A CA 1
ATOM 1338 C C . LEU A 1 177 ? -20.426 -16.142 29.301 1.00 54.44 177 LEU A C 1
ATOM 1340 O O . LEU A 1 177 ? -20.532 -17.268 28.815 1.00 54.44 177 LEU A O 1
ATOM 1344 N N . ASP A 1 178 ? -21.471 -15.462 29.766 1.00 51.28 178 ASP A N 1
ATOM 1345 C CA . ASP A 1 178 ? -22.814 -16.046 29.791 1.00 51.28 178 ASP A CA 1
ATOM 1346 C C . ASP A 1 178 ? -23.451 -16.130 28.391 1.00 51.28 178 ASP A C 1
ATOM 1348 O O . ASP A 1 178 ? -24.410 -16.883 28.203 1.00 51.28 178 ASP A O 1
ATOM 1352 N N . THR A 1 179 ? -22.914 -15.417 27.392 1.00 56.78 179 THR A N 1
ATOM 1353 C CA . THR A 1 179 ? -23.428 -15.430 26.010 1.00 56.78 179 THR A CA 1
ATOM 1354 C C . THR A 1 179 ? -22.640 -16.336 25.062 1.00 56.78 179 THR A C 1
ATOM 1356 O O . THR A 1 179 ? -23.145 -16.681 23.995 1.00 56.78 179 THR A O 1
ATOM 1359 N N . GLY A 1 180 ? -21.453 -16.806 25.465 1.00 55.09 180 GLY A N 1
ATOM 1360 C CA . GLY A 1 180 ? -20.558 -17.574 24.593 1.00 55.09 180 GLY A CA 1
ATOM 1361 C C . GLY A 1 180 ? -19.832 -16.720 23.548 1.00 55.09 180 GLY A C 1
ATOM 1362 O O . GLY A 1 180 ? -19.227 -17.280 22.633 1.00 55.09 180 GLY A O 1
ATOM 1363 N N . ASP A 1 181 ? -19.882 -15.394 23.687 1.00 60.66 181 ASP A N 1
ATOM 1364 C CA . ASP A 1 181 ? -19.199 -14.460 22.800 1.00 60.66 181 ASP A CA 1
ATOM 1365 C C . ASP A 1 181 ? -17.723 -14.296 23.192 1.00 60.66 181 ASP A C 1
ATOM 1367 O O . ASP A 1 181 ? -17.332 -14.380 24.359 1.00 60.66 181 ASP A O 1
ATOM 1371 N N . LEU A 1 182 ? -16.874 -14.092 22.184 1.00 63.19 182 LEU A N 1
ATOM 1372 C CA . LEU A 1 182 ? -15.438 -13.883 22.360 1.00 63.19 182 LEU A CA 1
ATOM 1373 C C . LEU A 1 182 ? -15.182 -12.520 23.013 1.00 63.19 182 LEU A C 1
ATOM 1375 O O . LEU A 1 182 ? -15.707 -11.500 22.563 1.00 63.19 182 LEU A O 1
ATOM 1379 N N . CYS A 1 183 ? -14.346 -12.507 24.055 1.00 74.44 183 CYS A N 1
ATOM 1380 C CA . CYS A 1 183 ? -14.025 -11.281 24.776 1.00 74.44 183 CYS A CA 1
ATOM 1381 C C . CYS A 1 183 ? -13.320 -10.245 23.893 1.00 74.44 183 CYS A C 1
ATOM 1383 O O . CYS A 1 183 ? -12.495 -10.598 23.054 1.00 74.44 183 CYS A O 1
ATOM 1385 N N . SER A 1 184 ? -13.612 -8.962 24.118 1.00 79.75 184 SER A N 1
ATOM 1386 C CA . SER A 1 184 ? -12.948 -7.831 23.461 1.00 79.75 184 SER A CA 1
ATOM 1387 C C . SER A 1 184 ? -12.269 -6.922 24.492 1.00 79.75 184 SER A C 1
ATOM 1389 O O . SER A 1 184 ? -12.913 -6.054 25.077 1.00 79.75 184 SER A O 1
ATOM 1391 N N . CYS A 1 185 ? -10.971 -7.123 24.717 1.00 85.00 185 CYS A N 1
ATOM 1392 C CA . CYS A 1 185 ? -10.140 -6.320 25.619 1.00 85.00 185 CYS A CA 1
ATOM 1393 C C . CYS A 1 185 ? -8.805 -5.969 24.939 1.00 85.00 185 CYS A C 1
ATOM 1395 O O . CYS A 1 185 ? -8.409 -6.623 23.968 1.00 85.00 185 CYS A O 1
ATOM 1397 N N . TYR A 1 186 ? -8.136 -4.913 25.409 1.00 85.50 186 TYR A N 1
ATOM 1398 C CA . TYR A 1 186 ? -6.784 -4.545 24.964 1.00 85.50 186 TYR A CA 1
ATOM 1399 C C . TYR A 1 186 ? -5.752 -5.000 26.001 1.00 85.50 186 TYR A C 1
ATOM 1401 O O . TYR A 1 186 ? -6.065 -5.111 27.181 1.00 85.50 186 TYR A O 1
ATOM 1409 N N . THR A 1 187 ? -4.526 -5.267 25.574 1.00 84.62 187 THR A N 1
ATOM 1410 C CA . THR A 1 187 ? -3.442 -5.823 26.408 1.00 84.62 187 THR A CA 1
ATOM 1411 C C . THR A 1 187 ? -2.427 -4.768 26.852 1.00 84.62 187 THR A C 1
ATOM 1413 O O . THR A 1 187 ? -1.770 -4.947 27.873 1.00 84.62 187 THR A O 1
ATOM 1416 N N . ASP A 1 188 ? -2.338 -3.639 26.140 1.00 85.62 188 ASP A N 1
ATOM 1417 C CA . ASP A 1 188 ? -1.461 -2.513 26.474 1.00 85.62 188 ASP A CA 1
ATOM 1418 C C . ASP A 1 188 ? -2.261 -1.213 26.655 1.00 85.62 188 ASP A C 1
ATOM 1420 O O . ASP A 1 188 ? -2.777 -0.628 25.700 1.00 85.62 188 ASP A O 1
ATOM 1424 N N . GLN A 1 189 ? -2.340 -0.739 27.902 1.00 89.00 189 GLN A N 1
ATOM 1425 C CA . GLN A 1 189 ? -3.000 0.521 28.250 1.00 89.00 189 GLN A CA 1
ATOM 1426 C C . GLN A 1 189 ? -2.310 1.734 27.613 1.00 89.00 189 GLN A C 1
ATOM 1428 O O . GLN A 1 189 ? -2.997 2.650 27.163 1.00 89.00 189 GLN A O 1
ATOM 1433 N N . GLU A 1 190 ? -0.973 1.770 27.576 1.00 90.25 190 GLU A N 1
ATOM 1434 C CA . GLU A 1 190 ? -0.241 2.927 27.046 1.00 90.25 190 GLU A CA 1
ATOM 1435 C C . GLU A 1 190 ? -0.424 3.019 25.528 1.00 90.25 190 GLU A C 1
ATOM 1437 O O . GLU A 1 190 ? -0.728 4.095 25.000 1.00 90.25 190 GLU A O 1
ATOM 1442 N N . GLY A 1 191 ? -0.313 1.884 24.832 1.00 86.94 191 GLY A N 1
ATOM 1443 C CA . GLY A 1 191 ? -0.631 1.759 23.412 1.00 86.94 191 GLY A CA 1
ATOM 1444 C C . GLY A 1 191 ? -2.067 2.180 23.103 1.00 86.94 191 GLY A C 1
ATOM 1445 O O . GLY A 1 191 ? -2.290 3.002 22.206 1.00 86.94 191 GLY A O 1
ATOM 1446 N N . TYR A 1 192 ? -3.030 1.699 23.893 1.00 88.94 192 TYR A N 1
ATOM 1447 C CA . TYR A 1 192 ? -4.433 2.080 23.758 1.00 88.94 192 TYR A CA 1
ATOM 1448 C C . TYR A 1 192 ? -4.649 3.587 23.936 1.00 88.94 192 TYR A C 1
ATOM 1450 O O . TYR A 1 192 ? -5.219 4.226 23.052 1.00 88.94 192 TYR A O 1
ATOM 1458 N N . ASP A 1 193 ? -4.158 4.187 25.022 1.00 90.19 193 ASP A N 1
ATOM 1459 C CA . ASP A 1 193 ? -4.343 5.615 25.308 1.00 90.19 193 ASP A CA 1
ATOM 1460 C C . ASP A 1 193 ? -3.671 6.505 24.247 1.00 90.19 193 ASP A C 1
ATOM 1462 O O . ASP A 1 193 ? -4.213 7.540 23.835 1.00 90.19 193 ASP A O 1
ATOM 1466 N N . ASN A 1 194 ? -2.505 6.092 23.745 1.00 88.12 194 ASN A N 1
ATOM 1467 C CA . ASN A 1 194 ? -1.787 6.778 22.670 1.00 88.12 194 ASN A CA 1
ATOM 1468 C C . ASN A 1 194 ? -2.559 6.746 21.341 1.00 88.12 194 ASN A C 1
ATOM 1470 O O . ASN A 1 194 ? -2.570 7.740 20.614 1.00 88.12 194 ASN A O 1
ATOM 1474 N N . ILE A 1 195 ? -3.221 5.634 21.010 1.00 86.69 195 ILE A N 1
ATOM 1475 C CA . ILE A 1 195 ? -4.060 5.550 19.806 1.00 86.69 195 ILE A CA 1
ATOM 1476 C C . ILE A 1 195 ? -5.369 6.313 20.023 1.00 86.69 195 ILE A C 1
ATOM 1478 O O . ILE A 1 195 ? -5.724 7.178 19.223 1.00 86.69 195 ILE A O 1
ATOM 1482 N N . ALA A 1 196 ? -6.062 6.052 21.130 1.00 86.12 196 ALA A N 1
ATOM 1483 C CA . ALA A 1 196 ? -7.354 6.648 21.445 1.00 86.12 196 ALA A CA 1
ATOM 1484 C C . ALA A 1 196 ? -7.288 8.181 21.532 1.00 86.12 196 ALA A C 1
ATOM 1486 O O . ALA A 1 196 ? -8.236 8.857 21.141 1.00 86.12 196 ALA A O 1
ATOM 1487 N N . SER A 1 197 ? -6.179 8.751 22.013 1.00 86.50 197 SER A N 1
ATOM 1488 C CA . SER A 1 197 ? -5.985 10.209 22.059 1.00 86.50 197 SER A CA 1
ATOM 1489 C C . SER A 1 197 ? -5.793 10.865 20.685 1.00 86.50 197 SER A C 1
ATOM 1491 O O . SER A 1 197 ? -6.009 12.071 20.569 1.00 86.50 197 SER A O 1
ATOM 1493 N N . LYS A 1 198 ? -5.434 10.099 19.647 1.00 84.25 198 LYS A N 1
ATOM 1494 C CA . LYS A 1 198 ? -5.257 10.590 18.267 1.00 84.25 198 LYS A CA 1
ATOM 1495 C C . LYS A 1 198 ? -6.522 10.495 17.419 1.00 84.25 198 LYS A C 1
ATOM 1497 O O . LYS A 1 198 ? -6.581 11.093 16.347 1.00 84.25 198 LYS A O 1
ATOM 1502 N N . ILE A 1 199 ? -7.524 9.750 17.879 1.00 81.19 199 ILE A N 1
ATOM 1503 C CA . ILE A 1 199 ? -8.809 9.622 17.194 1.00 81.19 199 ILE A CA 1
ATOM 1504 C C . ILE A 1 199 ? -9.678 10.820 17.588 1.00 81.19 199 ILE A C 1
ATOM 1506 O O . ILE A 1 199 ? -10.140 10.929 18.725 1.00 81.19 199 ILE A O 1
ATOM 1510 N N . SER A 1 200 ? -9.871 11.742 16.645 1.00 79.50 200 SER A N 1
ATOM 1511 C CA . SER A 1 200 ? -10.729 12.918 16.806 1.00 79.50 200 SER A CA 1
ATOM 1512 C C . SER A 1 200 ? -12.172 12.629 16.372 1.00 79.50 200 SER A C 1
ATOM 1514 O O . SER A 1 200 ? -12.434 11.694 15.616 1.00 79.50 200 SER A O 1
ATOM 1516 N N . ASN A 1 201 ? -13.117 13.476 16.795 1.00 75.50 201 ASN A N 1
ATOM 1517 C CA . ASN A 1 201 ? -14.519 13.392 16.356 1.00 75.50 201 ASN A CA 1
ATOM 1518 C C . ASN A 1 201 ? -14.659 13.602 14.839 1.00 75.50 201 ASN A C 1
ATOM 1520 O O . ASN A 1 201 ? -15.466 12.950 14.184 1.00 75.50 201 ASN A O 1
ATOM 1524 N N . GLU A 1 202 ? -13.840 14.491 14.270 1.00 74.62 202 GLU A N 1
ATOM 1525 C CA . GLU A 1 202 ? -13.725 14.662 12.816 1.00 74.62 202 GLU A CA 1
ATOM 1526 C C . GLU A 1 202 ? -13.291 13.352 12.165 1.00 74.62 202 GLU A C 1
ATOM 1528 O O . GLU A 1 202 ? -13.776 12.989 11.093 1.00 74.62 202 GLU A O 1
ATOM 1533 N N . GLY A 1 203 ? -12.444 12.593 12.860 1.00 72.62 203 GLY A N 1
ATOM 1534 C CA . GLY A 1 203 ? -12.073 11.277 12.418 1.00 72.62 203 GLY A CA 1
ATOM 1535 C C . GLY A 1 203 ? -13.246 10.315 12.323 1.00 72.62 203 GLY A C 1
ATOM 1536 O O . GLY A 1 203 ? -13.479 9.735 11.260 1.00 72.62 203 GLY A O 1
ATOM 1537 N N . CYS A 1 204 ? -14.041 10.217 13.379 1.00 77.50 204 CYS A N 1
ATOM 1538 C CA . CYS A 1 204 ? -15.223 9.360 13.404 1.00 77.50 204 CYS A CA 1
ATOM 1539 C C . CYS A 1 204 ? -16.196 9.647 12.246 1.00 77.50 204 CYS A C 1
ATOM 1541 O O . CYS A 1 204 ? -16.675 8.702 11.623 1.00 77.50 204 CYS A O 1
ATOM 1543 N N . SER A 1 205 ? -16.364 10.917 11.855 1.00 76.69 205 SER A N 1
ATOM 1544 C CA . SER A 1 205 ? -17.261 11.304 10.754 1.00 76.69 205 SER A CA 1
ATOM 1545 C C . SER A 1 205 ? -16.896 10.703 9.389 1.00 76.69 205 SER A C 1
ATOM 1547 O O . SER A 1 205 ? -17.772 10.419 8.577 1.00 76.69 205 SER A O 1
ATOM 1549 N N . VAL A 1 206 ? -15.613 10.421 9.130 1.00 73.94 206 VAL A N 1
ATOM 1550 C CA . VAL A 1 206 ? -15.207 9.757 7.879 1.00 73.94 206 VAL A CA 1
ATOM 1551 C C . VAL A 1 206 ? -15.686 8.304 7.841 1.00 73.94 206 VAL A C 1
ATOM 1553 O O . VAL A 1 206 ? -16.039 7.784 6.782 1.00 73.94 206 VAL A O 1
ATOM 1556 N N . TRP A 1 207 ? -15.717 7.642 8.996 1.00 75.31 207 TRP A N 1
ATOM 1557 C CA . TRP A 1 207 ? -16.194 6.265 9.106 1.00 75.31 207 TRP A CA 1
ATOM 1558 C C . TRP A 1 207 ? -17.727 6.178 9.075 1.00 75.31 207 TRP A C 1
ATOM 1560 O O . TRP A 1 207 ? -18.259 5.124 8.723 1.00 75.31 207 TRP A O 1
ATOM 1570 N N . GLU A 1 208 ? -18.436 7.278 9.359 1.00 75.00 208 GLU A N 1
ATOM 1571 C CA . GLU A 1 208 ? -19.902 7.368 9.251 1.00 75.00 208 GLU A CA 1
ATOM 1572 C C . GLU A 1 208 ? -20.412 7.258 7.808 1.00 75.00 208 GLU A C 1
ATOM 1574 O O . GLU A 1 208 ? -21.494 6.708 7.550 1.00 75.00 208 GLU A O 1
ATOM 1579 N N . ASP A 1 209 ? -19.618 7.751 6.855 1.00 73.25 209 ASP A N 1
ATOM 1580 C CA . ASP A 1 209 ? -19.928 7.696 5.425 1.00 73.25 209 ASP A CA 1
ATOM 1581 C C . ASP A 1 209 ? -19.704 6.294 4.832 1.00 73.25 209 ASP A C 1
ATOM 1583 O O . ASP A 1 209 ? -20.265 5.948 3.782 1.00 73.25 209 ASP A O 1
ATOM 1587 N N . ILE A 1 210 ? -18.917 5.450 5.507 1.00 73.62 210 ILE A N 1
ATOM 1588 C CA . ILE A 1 210 ? -18.637 4.091 5.050 1.00 73.62 210 ILE A CA 1
ATOM 1589 C C . ILE A 1 210 ? -19.820 3.192 5.409 1.00 73.62 210 ILE A C 1
ATOM 1591 O O . ILE A 1 210 ? -20.124 2.926 6.573 1.00 73.62 210 ILE A O 1
ATOM 1595 N N . ARG A 1 211 ? -20.490 2.677 4.373 1.00 73.44 211 ARG A N 1
ATOM 1596 C CA . ARG A 1 211 ? -21.573 1.700 4.518 1.00 73.44 211 ARG A CA 1
ATOM 1597 C C . ARG A 1 211 ? -21.102 0.313 4.122 1.00 73.44 211 ARG A C 1
ATOM 1599 O O . ARG A 1 211 ? -20.742 0.084 2.967 1.00 73.44 211 ARG A O 1
ATOM 1606 N N . PHE A 1 212 ? -21.199 -0.633 5.048 1.00 69.94 212 PHE A N 1
ATOM 1607 C CA . PHE A 1 212 ? -20.918 -2.041 4.799 1.00 69.94 212 PHE A CA 1
ATOM 1608 C C . PHE A 1 212 ? -22.206 -2.859 4.926 1.00 69.94 212 PHE A C 1
ATOM 1610 O O . PHE A 1 212 ? -22.950 -2.735 5.895 1.00 69.94 212 PHE A O 1
ATOM 1617 N N . LYS A 1 213 ? -22.527 -3.651 3.893 1.00 73.38 213 LYS A N 1
ATOM 1618 C CA . LYS A 1 213 ? -23.760 -4.466 3.811 1.00 73.38 213 LYS A CA 1
ATOM 1619 C C . LYS A 1 213 ? -25.064 -3.690 4.099 1.00 73.38 213 LYS A C 1
ATOM 1621 O O . LYS A 1 213 ? -26.049 -4.262 4.550 1.00 73.38 213 LYS A O 1
ATOM 1626 N N . GLY A 1 214 ? -25.087 -2.392 3.788 1.00 69.19 214 GLY A N 1
ATOM 1627 C CA . GLY A 1 214 ? -26.251 -1.517 3.979 1.00 69.19 214 GLY A CA 1
ATOM 1628 C C . GLY A 1 214 ? -26.327 -0.828 5.345 1.00 69.19 214 GLY A C 1
ATOM 1629 O O . GLY A 1 214 ? -27.131 0.094 5.486 1.00 69.19 214 GLY A O 1
ATOM 1630 N N . ASN A 1 215 ? -25.460 -1.194 6.291 1.00 67.31 215 ASN A N 1
ATOM 1631 C CA . ASN A 1 215 ? -25.359 -0.570 7.608 1.00 67.31 215 ASN A CA 1
ATOM 1632 C C . ASN A 1 215 ? -24.208 0.439 7.633 1.00 67.31 215 ASN A C 1
ATOM 1634 O O . ASN A 1 215 ? -23.207 0.263 6.935 1.00 67.31 215 ASN A O 1
ATOM 1638 N N . GLN A 1 216 ? -24.357 1.502 8.420 1.00 71.44 216 GLN A N 1
ATOM 1639 C CA . GLN A 1 216 ? -23.244 2.403 8.699 1.00 71.44 216 GLN A CA 1
ATOM 1640 C C . GLN A 1 216 ? -22.229 1.692 9.583 1.00 71.44 216 GLN A C 1
ATOM 1642 O O . GLN A 1 216 ? -22.591 1.029 10.561 1.00 71.44 216 GLN A O 1
ATOM 1647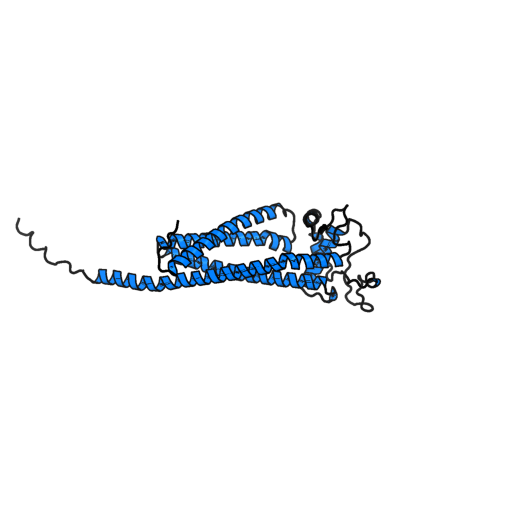 N N . TRP A 1 217 ? -20.965 1.803 9.195 1.00 69.88 217 TRP A N 1
ATOM 1648 C CA . TRP A 1 217 ? -19.891 1.110 9.883 1.00 69.88 217 TRP A CA 1
ATOM 1649 C C . TRP A 1 217 ? -19.600 1.757 11.236 1.00 69.88 217 TRP A C 1
ATOM 1651 O O . TRP A 1 217 ? -19.489 1.051 12.231 1.00 69.88 217 TRP A O 1
ATOM 1661 N N . VAL A 1 218 ? -19.627 3.089 11.281 1.00 71.88 218 VAL A N 1
ATOM 1662 C CA . VAL A 1 218 ? -19.759 3.905 12.492 1.00 71.88 218 VAL A CA 1
ATOM 1663 C C . VAL A 1 218 ? -21.057 4.701 12.364 1.00 71.88 218 VAL A C 1
ATOM 1665 O O . VAL A 1 218 ? -21.356 5.208 11.291 1.00 71.88 218 VAL A O 1
ATOM 1668 N N . GLY A 1 219 ? -21.895 4.729 13.397 1.00 63.06 219 GLY A N 1
ATOM 1669 C CA . GLY A 1 219 ? -23.183 5.436 13.336 1.00 63.06 219 GLY A CA 1
ATOM 1670 C C . GLY A 1 219 ? -23.023 6.902 13.672 1.00 63.06 219 GLY A C 1
ATOM 1671 O O . GLY A 1 219 ? -22.108 7.245 14.415 1.00 63.06 219 GLY A O 1
ATOM 1672 N N . ASP A 1 220 ? -23.938 7.747 13.194 1.00 53.94 220 ASP A N 1
ATOM 1673 C CA . ASP A 1 220 ? -24.067 9.061 13.823 1.00 53.94 220 ASP A CA 1
ATOM 1674 C C . ASP A 1 220 ? -24.618 8.881 15.252 1.00 53.94 220 ASP A C 1
ATOM 1676 O O . ASP A 1 220 ? -25.226 7.858 15.583 1.00 53.94 220 ASP A O 1
ATOM 1680 N N . ASN A 1 221 ? -24.462 9.886 16.113 1.00 46.53 221 ASN A N 1
ATOM 1681 C CA . ASN A 1 221 ? -24.952 9.837 17.499 1.00 46.53 221 ASN A CA 1
ATOM 1682 C C . ASN A 1 221 ? -26.477 9.570 17.633 1.00 46.53 221 ASN A C 1
ATOM 1684 O O . ASN A 1 221 ? -26.984 9.461 18.749 1.00 46.53 221 ASN A O 1
ATOM 1688 N N . THR A 1 222 ? -27.233 9.489 16.530 1.00 44.88 222 THR A N 1
ATOM 1689 C CA . THR A 1 222 ? -28.690 9.298 16.478 1.00 44.88 222 THR A CA 1
ATOM 1690 C C . THR A 1 222 ? -29.141 7.991 15.811 1.00 44.88 222 THR A C 1
ATOM 1692 O O . THR A 1 222 ? -30.304 7.603 15.955 1.00 44.88 222 THR A O 1
ATOM 1695 N N . THR A 1 223 ? -28.251 7.283 15.118 1.00 51.53 223 THR A N 1
ATOM 1696 C CA . THR A 1 223 ? -28.529 6.052 14.374 1.00 51.53 223 THR A CA 1
ATOM 1697 C C . THR A 1 223 ? -27.547 4.984 14.829 1.00 51.53 223 THR A C 1
ATOM 1699 O O . THR A 1 223 ? -26.342 5.166 14.789 1.00 51.53 223 THR A O 1
ATOM 1702 N N . SER A 1 224 ? -28.070 3.863 15.322 1.00 53.25 224 SER A N 1
ATOM 1703 C CA . SER A 1 224 ? -27.309 2.741 15.885 1.00 53.25 224 SER A CA 1
ATOM 1704 C C . SER A 1 224 ? -26.282 2.166 14.896 1.00 53.25 224 SER A C 1
ATOM 1706 O O . SER A 1 224 ? -26.579 1.198 14.191 1.00 53.25 224 SER A O 1
ATOM 1708 N N . GLY A 1 225 ? -25.097 2.759 14.807 1.00 54.94 225 GLY A N 1
ATOM 1709 C CA . GLY A 1 225 ? -23.982 2.220 14.035 1.00 54.94 225 GLY A CA 1
ATOM 1710 C C . GLY A 1 225 ? -22.901 1.639 14.934 1.00 54.94 225 GLY A C 1
ATOM 1711 O O . GLY A 1 225 ? -22.965 1.769 16.154 1.00 54.94 225 GLY A O 1
ATOM 1712 N N . CYS A 1 226 ? -21.950 0.956 14.294 1.00 65.88 226 CYS A N 1
ATOM 1713 C CA . CYS A 1 226 ? -20.976 0.016 14.875 1.00 65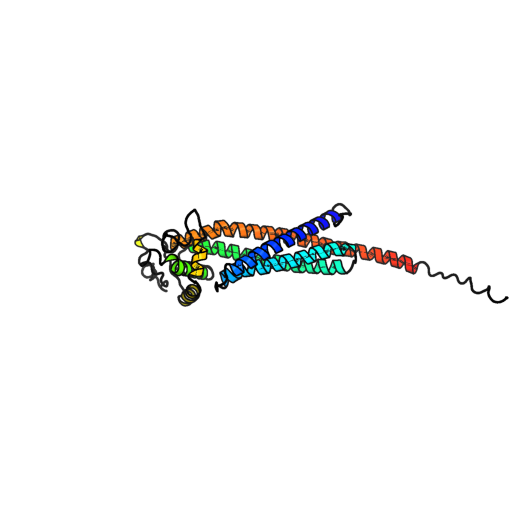.88 226 CYS A CA 1
ATOM 1714 C C . CYS A 1 226 ? -21.405 -1.451 14.908 1.00 65.88 226 CYS A C 1
ATOM 1716 O O . CYS A 1 226 ? -21.203 -2.152 15.895 1.00 65.88 226 CYS A O 1
ATOM 1718 N N . GLY A 1 227 ? -21.989 -1.927 13.801 1.00 55.62 227 GLY A N 1
ATOM 1719 C CA . GLY A 1 227 ? -22.079 -3.367 13.505 1.00 55.62 227 GLY A CA 1
ATOM 1720 C C . GLY A 1 227 ? -22.949 -4.201 14.454 1.00 55.62 227 GLY A C 1
ATOM 1721 O O . GLY A 1 227 ? -22.877 -5.422 14.426 1.00 55.62 227 GLY A O 1
ATOM 1722 N N . GLY A 1 228 ? -23.777 -3.574 15.296 1.00 55.88 228 GLY A N 1
ATOM 1723 C CA . GLY A 1 228 ? -24.592 -4.272 16.302 1.00 55.88 228 GLY A CA 1
ATOM 1724 C C . GLY A 1 228 ? -24.341 -3.829 17.743 1.00 55.88 228 GLY A C 1
ATOM 1725 O O . GLY A 1 228 ? -25.090 -4.241 18.624 1.00 55.88 228 GLY A O 1
ATOM 1726 N N . GLY A 1 229 ? -23.364 -2.945 17.977 1.00 65.81 229 GLY A N 1
ATOM 1727 C CA . GLY A 1 229 ? -23.225 -2.232 19.248 1.00 65.81 229 GLY A CA 1
ATOM 1728 C C . GLY A 1 229 ? -22.272 -2.828 20.268 1.00 65.81 229 GLY A C 1
ATOM 1729 O O . GLY A 1 229 ? -22.017 -2.192 21.281 1.00 65.81 229 GLY A O 1
ATOM 1730 N N . GLU A 1 230 ? -21.725 -4.007 19.999 1.00 73.94 230 GLU A N 1
ATOM 1731 C CA . GLU A 1 230 ? -20.656 -4.605 20.795 1.00 73.94 230 GLU A CA 1
ATOM 1732 C C . GLU A 1 230 ? -19.326 -4.543 20.024 1.00 73.94 230 GLU A C 1
ATOM 1734 O O . GLU A 1 230 ? -19.337 -4.503 18.786 1.00 73.94 230 GLU A O 1
ATOM 1739 N N . PRO A 1 231 ? -18.169 -4.546 20.710 1.00 79.50 231 PRO A N 1
ATOM 1740 C CA . PRO A 1 231 ? -16.876 -4.458 20.038 1.00 79.50 231 PRO A CA 1
ATOM 1741 C C . PRO A 1 231 ? -16.592 -5.652 19.115 1.00 79.50 231 PRO A C 1
ATOM 1743 O O . PRO A 1 231 ? -16.035 -5.472 18.035 1.00 79.50 231 PRO A O 1
ATOM 1746 N N . ARG A 1 232 ? -17.014 -6.872 19.478 1.00 81.75 232 ARG A N 1
ATOM 1747 C CA . ARG A 1 232 ? -16.692 -8.077 18.698 1.00 81.75 232 ARG A CA 1
ATOM 1748 C C . ARG A 1 232 ? -17.362 -8.123 17.316 1.00 81.75 232 ARG A C 1
ATOM 1750 O O . ARG A 1 232 ? -16.645 -8.338 16.336 1.00 81.75 232 ARG A O 1
ATOM 1757 N N . PRO A 1 233 ? -18.680 -7.873 17.178 1.00 79.62 233 PRO A N 1
ATOM 1758 C CA . PRO A 1 233 ? -19.312 -7.715 15.867 1.00 79.62 233 PRO A CA 1
ATOM 1759 C C . PRO A 1 233 ? -18.629 -6.658 14.994 1.00 79.62 233 PRO A C 1
ATOM 1761 O O . PRO A 1 233 ? -18.454 -6.870 13.796 1.00 79.62 233 PRO A O 1
ATOM 1764 N N . PHE A 1 234 ? -18.168 -5.554 15.592 1.00 81.88 234 PHE A N 1
ATOM 1765 C CA . PHE A 1 234 ? -17.409 -4.532 14.872 1.00 81.88 234 PHE A CA 1
ATOM 1766 C C . PHE A 1 234 ? -16.078 -5.073 14.320 1.00 81.88 234 PHE A C 1
ATOM 1768 O O . PHE A 1 234 ? -15.771 -4.851 13.147 1.00 81.88 234 PHE A O 1
ATOM 1775 N N . GLN A 1 235 ? -15.317 -5.834 15.113 1.00 85.56 235 GLN A N 1
ATOM 1776 C CA . GLN A 1 235 ? -14.074 -6.477 14.661 1.00 85.56 235 GLN A CA 1
ATOM 1777 C C . GLN A 1 235 ? -14.322 -7.495 13.535 1.00 85.56 235 GLN A C 1
ATOM 1779 O O . GLN A 1 235 ? -13.573 -7.534 12.559 1.00 85.56 235 GLN A O 1
ATOM 1784 N N . GLN A 1 236 ? -15.398 -8.285 13.627 1.00 85.75 236 GLN A N 1
ATOM 1785 C CA . GLN A 1 236 ? -15.780 -9.261 12.597 1.00 85.75 236 GLN A CA 1
ATOM 1786 C C . GLN A 1 236 ? -16.213 -8.595 11.288 1.00 85.75 236 GLN A C 1
ATOM 1788 O O . GLN A 1 236 ? -15.798 -9.014 10.201 1.00 85.75 236 GLN A O 1
ATOM 1793 N N . ASP A 1 237 ? -17.010 -7.530 11.372 1.00 84.19 237 ASP A N 1
ATOM 1794 C CA . ASP A 1 237 ? -17.375 -6.731 10.205 1.00 84.19 237 ASP A CA 1
ATOM 1795 C C . ASP A 1 237 ? -16.139 -6.064 9.593 1.00 84.19 237 ASP A C 1
ATOM 1797 O O . ASP A 1 237 ? -16.015 -6.020 8.366 1.00 84.19 237 ASP A O 1
ATOM 1801 N N . PHE A 1 238 ? -15.187 -5.617 10.420 1.00 84.00 238 PHE A N 1
ATOM 1802 C CA . PHE A 1 238 ? -13.920 -5.077 9.937 1.00 84.00 238 PHE A CA 1
ATOM 1803 C C . PHE A 1 238 ? -13.072 -6.119 9.216 1.00 84.00 238 PHE A C 1
ATOM 1805 O O . PHE A 1 238 ? -12.612 -5.863 8.102 1.00 84.00 238 PHE A O 1
ATOM 1812 N N . ALA A 1 239 ? -12.902 -7.304 9.794 1.00 87.25 239 ALA A N 1
ATOM 1813 C CA . ALA A 1 239 ? -12.187 -8.395 9.144 1.00 87.25 239 ALA A CA 1
ATOM 1814 C C . ALA A 1 239 ? -12.842 -8.786 7.817 1.00 87.25 239 ALA A C 1
ATOM 1816 O O . ALA A 1 239 ? -12.154 -8.920 6.806 1.00 87.25 239 ALA A O 1
ATOM 1817 N N . THR A 1 240 ? -14.176 -8.858 7.785 1.00 87.62 240 THR A N 1
ATOM 1818 C CA . THR A 1 240 ? -14.921 -9.135 6.552 1.00 87.62 240 THR A CA 1
ATOM 1819 C C . THR A 1 240 ? -14.705 -8.032 5.515 1.00 87.62 240 THR A C 1
ATOM 1821 O O . THR A 1 240 ? -14.470 -8.330 4.347 1.00 87.62 240 THR A O 1
ATOM 1824 N N . TYR A 1 241 ? -14.734 -6.758 5.915 1.00 85.19 241 TYR A N 1
ATOM 1825 C CA . TYR A 1 241 ? -14.443 -5.638 5.019 1.00 85.19 241 TYR A CA 1
ATOM 1826 C C . TYR A 1 241 ? -13.022 -5.726 4.444 1.00 85.19 241 TYR A C 1
ATOM 1828 O O . TYR A 1 241 ? -12.825 -5.586 3.234 1.00 85.19 241 TYR A O 1
ATOM 1836 N N . VAL A 1 242 ? -12.027 -5.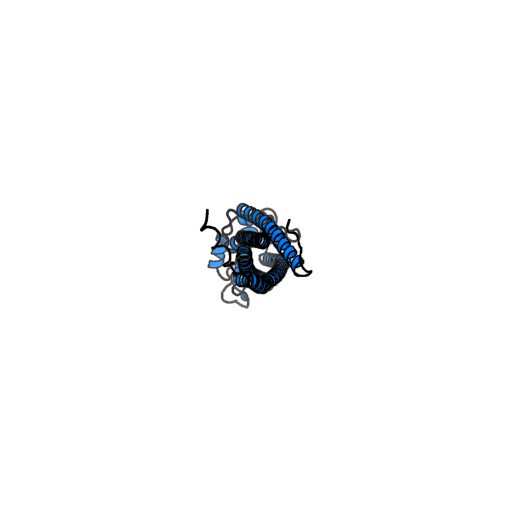997 5.290 1.00 85.69 242 VAL A N 1
ATOM 1837 C CA . VAL A 1 242 ? -10.637 -6.165 4.855 1.00 85.69 242 VAL A CA 1
ATOM 1838 C C . VAL A 1 242 ? -10.518 -7.352 3.898 1.00 85.69 242 VAL A C 1
ATOM 1840 O O . VAL A 1 242 ? -9.928 -7.225 2.825 1.00 85.69 242 VAL A O 1
ATOM 1843 N N . HIS A 1 243 ? -11.135 -8.483 4.213 1.00 85.38 243 HIS A N 1
ATOM 1844 C CA . HIS A 1 243 ? -11.135 -9.644 3.336 1.00 85.38 243 HIS A CA 1
ATOM 1845 C C . HIS A 1 243 ? -11.813 -9.353 1.982 1.00 85.38 243 HIS A C 1
ATOM 1847 O O . HIS A 1 243 ? -11.249 -9.651 0.930 1.00 85.38 243 HIS A O 1
ATOM 1853 N N . ASP A 1 244 ? -12.981 -8.713 1.975 1.00 86.88 244 ASP A N 1
ATOM 1854 C CA . ASP A 1 244 ? -13.765 -8.501 0.753 1.00 86.88 244 ASP A CA 1
ATOM 1855 C C . ASP A 1 244 ? -13.194 -7.394 -0.147 1.00 86.88 244 ASP A C 1
ATOM 1857 O O . ASP A 1 244 ? -13.307 -7.485 -1.372 1.00 86.88 244 ASP A O 1
ATOM 1861 N N . TYR A 1 245 ? -12.560 -6.363 0.424 1.00 83.69 245 TYR A N 1
ATOM 1862 C CA . TYR A 1 245 ? -12.061 -5.211 -0.339 1.00 83.69 245 TYR A CA 1
ATOM 1863 C C . TYR A 1 245 ? -10.537 -5.124 -0.419 1.00 83.69 245 TYR A C 1
ATOM 1865 O O . TYR A 1 245 ? -10.004 -4.791 -1.479 1.00 83.69 245 TYR A O 1
ATOM 1873 N N . VAL A 1 246 ? -9.806 -5.439 0.652 1.00 81.38 246 VAL A N 1
ATOM 1874 C CA . VAL A 1 246 ? -8.337 -5.324 0.670 1.00 81.38 246 VAL A CA 1
ATOM 1875 C C . VAL A 1 246 ? -7.685 -6.528 -0.010 1.00 81.38 246 VAL A C 1
ATOM 1877 O O . VAL A 1 246 ? -6.708 -6.359 -0.744 1.00 81.38 246 VAL A O 1
ATOM 1880 N N . PHE A 1 247 ? -8.245 -7.731 0.136 1.00 81.62 247 PHE A N 1
ATOM 1881 C CA . PHE A 1 247 ? -7.685 -8.944 -0.473 1.00 81.62 247 PHE A CA 1
ATOM 1882 C C . PHE A 1 247 ? -7.670 -8.900 -2.017 1.00 81.62 247 PHE A C 1
ATOM 1884 O O . PHE A 1 247 ? -6.614 -9.155 -2.614 1.00 81.62 247 PHE A O 1
ATOM 1891 N N . PRO A 1 248 ? -8.756 -8.490 -2.715 1.00 86.06 248 PRO A N 1
ATOM 1892 C CA . PRO A 1 248 ? -8.722 -8.321 -4.171 1.00 86.06 248 PRO A CA 1
ATOM 1893 C C . PRO A 1 248 ? -7.755 -7.223 -4.632 1.00 86.06 248 PRO A C 1
ATOM 1895 O O . PRO A 1 248 ? -7.141 -7.338 -5.701 1.00 86.06 248 PRO A O 1
ATOM 1898 N N . VAL A 1 249 ? -7.582 -6.166 -3.830 1.00 82.31 249 VAL A N 1
ATOM 1899 C CA . VAL A 1 249 ? -6.588 -5.115 -4.096 1.00 82.31 249 VAL A CA 1
ATOM 1900 C C . VAL A 1 249 ? -5.176 -5.693 -4.007 1.00 82.31 249 VAL A C 1
ATOM 1902 O O . VAL A 1 249 ? -4.383 -5.473 -4.923 1.00 82.31 249 VAL A O 1
ATOM 1905 N N . GLY A 1 250 ? -4.883 -6.513 -2.994 1.00 80.06 250 GLY A N 1
ATOM 1906 C CA . GLY A 1 250 ? -3.613 -7.235 -2.872 1.00 80.06 250 GLY A CA 1
ATOM 1907 C C . GLY A 1 250 ? -3.283 -8.069 -4.116 1.00 80.06 250 GLY A C 1
ATOM 1908 O O . GLY A 1 250 ? -2.188 -7.950 -4.672 1.00 80.06 250 GLY A O 1
ATOM 1909 N N . PHE A 1 251 ? -4.245 -8.841 -4.636 1.00 85.31 251 PHE A N 1
ATOM 1910 C CA . PHE A 1 251 ? -4.055 -9.587 -5.890 1.00 85.31 251 PHE A CA 1
ATOM 1911 C C . PHE A 1 251 ? -3.841 -8.689 -7.107 1.00 85.31 251 PHE A C 1
ATOM 1913 O O . PHE A 1 251 ? -3.020 -9.004 -7.971 1.00 85.31 251 PHE A O 1
ATOM 1920 N N . SER A 1 252 ? -4.559 -7.570 -7.184 1.00 86.19 252 SER A N 1
ATOM 1921 C CA . SER A 1 252 ? -4.404 -6.603 -8.276 1.00 86.19 252 SER A CA 1
ATOM 1922 C C . SER A 1 252 ? -2.994 -6.005 -8.287 1.00 86.19 252 SER A C 1
ATOM 1924 O O . SER A 1 252 ? -2.372 -5.888 -9.345 1.00 86.19 252 SER A O 1
ATOM 1926 N N . ILE A 1 253 ? -2.455 -5.698 -7.104 1.00 85.25 253 ILE A N 1
ATOM 1927 C CA . ILE A 1 253 ? -1.087 -5.205 -6.918 1.00 85.25 253 ILE A CA 1
ATOM 1928 C C . ILE A 1 253 ? -0.061 -6.276 -7.319 1.00 85.25 253 ILE A C 1
ATOM 1930 O O . ILE A 1 253 ? 0.907 -5.971 -8.021 1.00 85.25 253 ILE A O 1
ATOM 1934 N N . LEU A 1 254 ? -0.287 -7.540 -6.957 1.00 86.69 254 LEU A N 1
ATOM 1935 C CA . LEU A 1 254 ? 0.575 -8.649 -7.375 1.00 86.69 254 LEU A CA 1
ATOM 1936 C C . LEU A 1 254 ? 0.555 -8.849 -8.902 1.00 86.69 254 LEU A C 1
ATOM 1938 O O . LEU A 1 254 ? 1.603 -9.050 -9.522 1.00 86.69 254 LEU A O 1
ATOM 1942 N N . GLY A 1 255 ? -0.613 -8.712 -9.533 1.00 89.06 255 GLY A N 1
ATOM 1943 C CA . GLY A 1 255 ? -0.744 -8.697 -10.992 1.00 89.06 255 GLY A CA 1
ATOM 1944 C C . GLY A 1 255 ? 0.049 -7.558 -11.640 1.00 89.06 255 GLY A C 1
ATOM 1945 O O . GLY A 1 255 ? 0.769 -7.778 -12.617 1.00 89.06 255 GLY A O 1
ATOM 1946 N N . LEU A 1 256 ? -0.006 -6.354 -11.063 1.00 86.81 256 LEU A N 1
ATOM 1947 C CA . LEU A 1 256 ? 0.799 -5.215 -11.509 1.00 86.81 256 LEU A CA 1
ATOM 1948 C C . LEU A 1 256 ? 2.304 -5.496 -11.381 1.00 86.81 256 LEU A C 1
ATOM 1950 O O . LEU A 1 256 ? 3.060 -5.199 -12.310 1.00 86.81 256 LEU A O 1
ATOM 1954 N N . ALA A 1 257 ? 2.741 -6.116 -10.282 1.00 89.31 257 ALA A N 1
ATOM 1955 C CA . ALA A 1 257 ? 4.135 -6.506 -10.089 1.00 89.31 257 ALA A CA 1
ATOM 1956 C C . ALA A 1 257 ? 4.611 -7.476 -11.187 1.00 89.31 257 ALA A C 1
ATOM 1958 O O . ALA A 1 257 ? 5.711 -7.319 -11.720 1.00 89.31 257 ALA A O 1
ATOM 1959 N N . LEU A 1 258 ? 3.778 -8.437 -11.599 1.00 91.31 258 LEU A N 1
ATOM 1960 C CA . LEU A 1 258 ? 4.101 -9.333 -12.716 1.00 91.31 258 LEU A CA 1
ATOM 1961 C C . LEU A 1 258 ? 4.247 -8.574 -14.042 1.00 91.31 258 LEU A C 1
ATOM 1963 O O . LEU A 1 258 ? 5.193 -8.822 -14.793 1.00 91.31 258 LEU A O 1
ATOM 1967 N N . VAL A 1 259 ? 3.365 -7.611 -14.321 1.00 88.94 259 VAL A N 1
ATOM 1968 C CA . VAL A 1 259 ? 3.467 -6.766 -15.525 1.00 88.94 259 VAL A CA 1
ATOM 1969 C C . VAL A 1 259 ? 4.754 -5.934 -15.509 1.00 88.94 259 VAL A C 1
ATOM 1971 O O . VAL A 1 259 ? 5.447 -5.862 -16.528 1.00 88.94 259 VAL A O 1
ATOM 1974 N N . MET A 1 260 ? 5.116 -5.351 -14.362 1.00 88.81 260 MET A N 1
ATOM 1975 C CA . MET A 1 260 ? 6.367 -4.599 -14.192 1.00 88.81 260 MET A CA 1
ATOM 1976 C C . MET A 1 260 ? 7.604 -5.480 -14.393 1.00 88.81 260 MET A C 1
ATOM 1978 O O . MET A 1 260 ? 8.571 -5.046 -15.026 1.00 88.81 260 MET A O 1
ATOM 1982 N N . LEU A 1 261 ? 7.570 -6.725 -13.910 1.00 91.50 261 LEU A N 1
ATOM 1983 C CA . LEU A 1 261 ? 8.651 -7.687 -14.110 1.00 91.50 261 LEU A CA 1
ATOM 1984 C C . LEU A 1 261 ? 8.837 -8.000 -15.598 1.00 91.50 261 LEU A C 1
ATOM 1986 O O . LEU A 1 261 ? 9.950 -7.893 -16.113 1.00 91.50 261 LEU A O 1
ATOM 1990 N N . VAL A 1 262 ? 7.749 -8.299 -16.315 1.00 89.25 262 VAL A N 1
ATOM 1991 C CA . VAL A 1 262 ? 7.793 -8.552 -17.765 1.00 89.25 262 VAL A CA 1
ATOM 1992 C C . VAL A 1 262 ? 8.317 -7.327 -18.518 1.00 89.25 262 VAL A C 1
ATOM 1994 O O . VAL A 1 262 ? 9.198 -7.463 -19.370 1.00 89.25 262 VAL A O 1
ATOM 1997 N N . ALA A 1 263 ? 7.842 -6.124 -18.182 1.00 86.62 263 ALA A N 1
ATOM 1998 C CA . ALA A 1 263 ? 8.321 -4.881 -18.789 1.00 86.62 263 ALA A CA 1
ATOM 1999 C C . ALA A 1 263 ? 9.826 -4.656 -18.545 1.00 86.62 263 ALA A C 1
ATOM 2001 O O . ALA A 1 263 ? 10.554 -4.253 -19.461 1.00 86.62 263 ALA A O 1
ATOM 2002 N N . SER A 1 264 ? 10.306 -4.976 -17.342 1.00 89.56 264 SER A N 1
ATOM 2003 C CA . SER A 1 264 ? 11.725 -4.905 -16.984 1.00 89.56 264 SER A CA 1
ATOM 2004 C C . SER A 1 264 ? 12.549 -5.923 -17.777 1.00 89.56 264 SER A C 1
ATOM 2006 O O . SER A 1 264 ? 13.567 -5.555 -18.360 1.00 89.56 264 SER A O 1
ATOM 2008 N N . CYS A 1 265 ? 12.077 -7.167 -17.912 1.00 88.62 265 CYS A N 1
ATOM 2009 C CA . CYS A 1 265 ? 12.721 -8.183 -18.750 1.00 88.62 265 CYS A CA 1
ATOM 2010 C C . CYS A 1 265 ? 12.815 -7.742 -20.218 1.00 88.62 265 CYS A C 1
ATOM 2012 O O . CYS A 1 265 ? 13.892 -7.818 -20.810 1.00 88.62 265 CYS A O 1
ATOM 2014 N N . CYS A 1 266 ? 11.730 -7.217 -20.799 1.00 86.25 266 CYS A N 1
ATOM 2015 C CA . CYS A 1 266 ? 11.748 -6.689 -22.166 1.00 86.25 266 CYS A CA 1
ATOM 2016 C C . CYS A 1 266 ? 12.745 -5.530 -22.323 1.00 86.25 266 CYS A C 1
ATOM 2018 O O . CYS A 1 266 ? 13.436 -5.442 -23.340 1.00 86.25 266 CYS A O 1
ATOM 2020 N N . SER A 1 267 ? 12.850 -4.665 -21.314 1.00 86.94 267 SER A N 1
ATOM 2021 C CA . SER A 1 267 ? 13.784 -3.534 -21.313 1.00 86.94 267 SER A CA 1
ATOM 2022 C C . SER A 1 267 ? 15.242 -3.993 -21.213 1.00 86.94 267 SER A C 1
ATOM 2024 O O . SER A 1 267 ? 16.089 -3.480 -21.945 1.00 86.94 267 SER A O 1
ATOM 2026 N N . CYS A 1 268 ? 15.531 -5.013 -20.398 1.00 87.69 268 CYS A N 1
ATOM 2027 C CA . CYS A 1 268 ? 16.839 -5.676 -20.360 1.00 87.69 268 CYS A CA 1
ATOM 2028 C C . CYS A 1 268 ? 17.215 -6.271 -21.722 1.00 87.69 268 CYS A C 1
ATOM 2030 O O . CYS A 1 268 ? 18.337 -6.073 -22.189 1.00 87.69 268 CYS A O 1
ATOM 2032 N N . CYS A 1 269 ? 16.282 -6.972 -22.377 1.00 85.50 269 CYS A N 1
ATOM 2033 C CA . CYS A 1 269 ? 16.524 -7.547 -23.700 1.00 85.50 269 CYS A CA 1
ATOM 2034 C C . CYS A 1 269 ? 16.864 -6.465 -24.733 1.00 85.50 269 CYS A C 1
ATOM 2036 O O . CYS A 1 269 ? 17.813 -6.650 -25.490 1.00 85.50 269 CYS A O 1
ATOM 2038 N N . LEU A 1 270 ? 16.145 -5.334 -24.725 1.00 81.81 270 LEU A N 1
ATOM 2039 C CA . LEU A 1 270 ? 16.412 -4.200 -25.619 1.00 81.81 270 LEU A CA 1
ATOM 2040 C C . LEU A 1 270 ? 17.775 -3.544 -25.364 1.00 81.81 270 LEU A C 1
ATOM 2042 O O . LEU A 1 270 ? 18.447 -3.150 -26.314 1.00 81.81 270 LEU A O 1
ATOM 2046 N N . LEU A 1 271 ? 18.196 -3.437 -24.101 1.00 83.75 271 LEU A N 1
ATOM 2047 C CA . LEU A 1 271 ? 19.525 -2.924 -23.752 1.00 83.75 271 LEU A CA 1
ATOM 2048 C C . LEU A 1 271 ? 20.645 -3.857 -24.241 1.00 83.75 271 LEU A C 1
ATOM 2050 O O . LEU A 1 271 ? 21.683 -3.379 -24.697 1.00 83.75 271 LEU A O 1
ATOM 2054 N N . GLY A 1 272 ? 20.439 -5.175 -24.160 1.00 81.44 272 GLY A N 1
ATOM 2055 C CA . GLY A 1 272 ? 21.434 -6.175 -24.556 1.00 81.44 272 GLY A CA 1
ATOM 2056 C C . GLY A 1 272 ? 21.620 -6.307 -26.070 1.00 81.44 272 GLY A C 1
ATOM 2057 O O . GLY A 1 272 ? 22.740 -6.497 -26.541 1.00 81.44 272 GLY A O 1
ATOM 2058 N N . SER A 1 273 ? 20.549 -6.177 -26.851 1.00 74.44 273 SER A N 1
ATOM 2059 C CA . SER A 1 273 ? 20.600 -6.318 -28.312 1.00 74.44 273 SER A CA 1
ATOM 2060 C C . SER A 1 273 ? 21.302 -5.159 -29.025 1.00 74.44 273 SER A C 1
ATOM 2062 O O . SER A 1 273 ? 21.940 -5.381 -30.054 1.00 74.44 273 SER A O 1
ATOM 2064 N N . ASP A 1 274 ? 21.270 -3.946 -28.468 1.00 64.69 274 ASP A N 1
ATOM 2065 C CA . ASP A 1 274 ? 21.979 -2.794 -29.044 1.00 64.69 274 ASP A CA 1
ATOM 2066 C C . ASP A 1 274 ? 23.513 -2.884 -28.856 1.00 64.69 274 ASP A C 1
ATOM 2068 O O . ASP A 1 274 ? 24.262 -2.220 -29.572 1.00 64.69 274 ASP A O 1
ATOM 2072 N N . ALA A 1 275 ? 24.016 -3.730 -27.945 1.00 58.97 275 ALA A N 1
ATOM 2073 C CA . ALA A 1 275 ? 25.457 -3.890 -27.714 1.00 58.97 275 ALA A CA 1
ATOM 2074 C C . ALA A 1 275 ? 26.188 -4.625 -28.857 1.00 58.97 275 ALA A C 1
ATOM 2076 O O . ALA A 1 275 ? 27.381 -4.405 -29.062 1.00 58.97 275 ALA A O 1
ATOM 2077 N N . GLY A 1 276 ? 25.486 -5.474 -29.617 1.00 54.19 276 GLY A N 1
ATOM 2078 C CA . GLY A 1 276 ? 26.071 -6.224 -30.735 1.00 54.19 276 GLY A CA 1
ATOM 2079 C C . GLY A 1 276 ? 26.200 -5.412 -32.028 1.00 54.19 276 GLY A C 1
ATOM 2080 O O . GLY A 1 276 ? 27.146 -5.612 -32.783 1.00 54.19 276 GLY A O 1
ATOM 2081 N N . SER A 1 277 ? 25.289 -4.465 -32.273 1.00 53.22 277 SER A N 1
ATOM 2082 C CA . SER A 1 277 ? 25.213 -3.760 -33.562 1.00 53.22 277 SER A CA 1
ATOM 2083 C C . SER A 1 277 ? 26.202 -2.592 -33.696 1.00 53.22 277 SER A C 1
ATOM 2085 O O . SER A 1 277 ? 26.634 -2.290 -34.808 1.00 53.22 277 SER A O 1
ATOM 2087 N N . ASP A 1 278 ? 26.595 -1.949 -32.589 1.00 54.50 278 ASP A N 1
ATOM 2088 C CA . ASP A 1 278 ? 27.564 -0.837 -32.611 1.00 54.50 278 ASP A CA 1
ATOM 2089 C C . ASP A 1 278 ? 28.994 -1.319 -32.947 1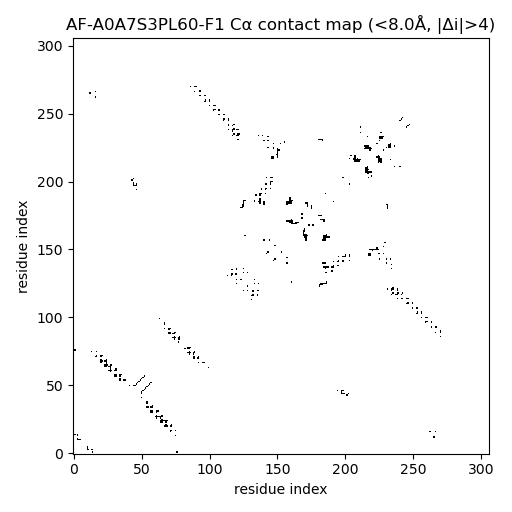.00 54.50 278 ASP A C 1
ATOM 2091 O O . ASP A 1 278 ? 29.783 -0.582 -33.544 1.00 54.50 278 ASP A O 1
ATOM 2095 N N . GLY A 1 279 ? 29.331 -2.573 -32.615 1.00 54.28 27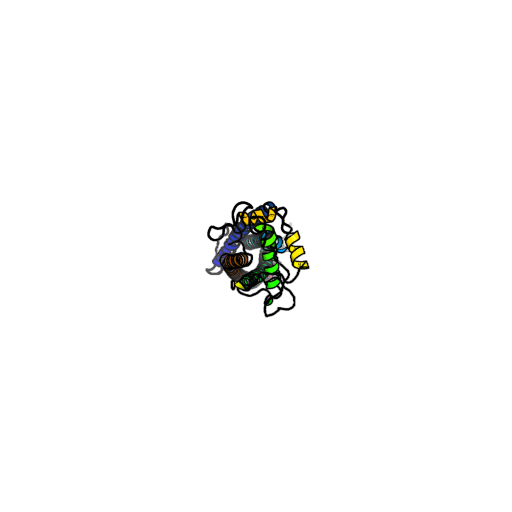9 GLY A N 1
ATOM 2096 C CA . GLY A 1 279 ? 30.648 -3.159 -32.888 1.00 54.28 279 GLY A CA 1
ATOM 2097 C C . GLY A 1 279 ? 30.919 -3.403 -34.376 1.00 54.28 279 GLY A C 1
ATOM 2098 O O . GLY A 1 279 ? 32.058 -3.259 -34.828 1.00 54.28 279 GLY A O 1
ATOM 2099 N N . ASP A 1 280 ? 29.877 -3.719 -35.143 1.00 52.81 280 ASP A N 1
ATOM 2100 C CA . ASP A 1 280 ? 29.990 -3.959 -36.582 1.00 52.81 280 ASP A CA 1
ATOM 2101 C C . ASP A 1 280 ? 29.955 -2.651 -37.379 1.00 52.81 280 ASP A C 1
ATOM 2103 O O . ASP A 1 280 ? 30.752 -2.489 -38.304 1.00 52.81 280 ASP A O 1
ATOM 2107 N N . ALA A 1 281 ? 29.144 -1.672 -36.959 1.00 53.25 281 ALA A N 1
ATOM 2108 C CA . ALA A 1 281 ? 29.129 -0.340 -37.563 1.00 53.25 281 ALA A CA 1
ATOM 2109 C C . ALA A 1 281 ? 30.477 0.382 -37.388 1.00 53.25 281 ALA A C 1
ATOM 2111 O O . ALA A 1 281 ? 31.024 0.892 -38.363 1.00 53.25 281 ALA A O 1
ATOM 2112 N N . TYR A 1 282 ? 31.078 0.348 -36.190 1.00 54.31 282 TYR A N 1
ATOM 2113 C CA . TYR A 1 282 ? 32.398 0.950 -35.956 1.00 54.31 282 TYR A CA 1
ATOM 2114 C C . TYR A 1 282 ? 33.508 0.271 -36.775 1.00 54.31 282 TYR A C 1
ATOM 2116 O O . TYR A 1 282 ? 34.390 0.945 -37.307 1.00 54.31 282 TYR A O 1
ATOM 2124 N N . LYS A 1 283 ? 33.459 -1.059 -36.942 1.00 54.53 283 LYS A N 1
ATOM 2125 C CA . LYS A 1 283 ? 34.397 -1.782 -37.821 1.00 54.53 283 LYS A CA 1
ATOM 2126 C C . LYS A 1 283 ? 34.212 -1.427 -39.296 1.00 54.53 283 LYS A C 1
ATOM 2128 O O . LYS A 1 283 ? 35.197 -1.439 -40.035 1.00 54.53 283 LYS A O 1
ATOM 2133 N N . GLN A 1 284 ? 32.992 -1.115 -39.726 1.00 54.44 284 GLN A N 1
ATOM 2134 C CA . GLN A 1 284 ? 32.708 -0.712 -41.102 1.00 54.44 284 GLN A CA 1
ATOM 2135 C C . GLN A 1 284 ? 33.195 0.712 -41.397 1.00 54.44 284 GLN A C 1
ATOM 2137 O O . GLN A 1 284 ? 33.809 0.917 -42.441 1.00 54.44 284 GLN A O 1
ATOM 2142 N N . THR A 1 285 ? 33.028 1.662 -40.469 1.00 56.16 285 THR A N 1
ATOM 2143 C CA . THR A 1 285 ? 33.563 3.027 -40.633 1.00 56.16 285 THR A CA 1
ATOM 2144 C C . THR A 1 285 ? 35.090 3.046 -40.563 1.00 56.16 285 THR A C 1
ATOM 2146 O O . THR A 1 285 ? 35.731 3.670 -41.400 1.00 56.16 285 THR A O 1
ATOM 2149 N N . ARG A 1 286 ? 35.704 2.274 -39.651 1.00 52.59 286 ARG A N 1
ATOM 2150 C CA . ARG A 1 286 ? 37.174 2.203 -39.545 1.00 52.59 286 ARG A CA 1
ATOM 2151 C C . ARG A 1 286 ? 37.835 1.553 -40.766 1.00 52.59 286 ARG A C 1
ATOM 2153 O O . ARG A 1 286 ? 38.902 1.982 -41.178 1.00 52.59 286 ARG A O 1
ATOM 2160 N N . ARG A 1 287 ? 37.185 0.563 -41.396 1.00 52.75 287 ARG A N 1
ATOM 2161 C CA . ARG A 1 287 ? 37.647 0.010 -42.686 1.00 52.75 287 ARG A CA 1
ATOM 2162 C C . ARG A 1 287 ? 37.538 1.002 -43.843 1.00 52.75 287 ARG A C 1
ATOM 2164 O O . ARG A 1 287 ? 38.230 0.813 -44.836 1.00 52.75 287 ARG A O 1
ATOM 2171 N N . HIS A 1 288 ? 36.672 2.006 -43.738 1.00 53.44 288 HIS A N 1
ATOM 2172 C CA . HIS A 1 288 ? 36.529 3.032 -44.765 1.00 53.44 288 HIS A CA 1
ATOM 2173 C C . HIS A 1 288 ? 37.571 4.153 -44.616 1.00 53.44 288 HIS A C 1
ATOM 2175 O O . HIS A 1 288 ? 38.001 4.697 -45.629 1.00 53.44 288 HIS A O 1
ATOM 2181 N N . ASP A 1 289 ? 38.022 4.430 -43.388 1.00 56.28 289 ASP A N 1
ATOM 2182 C CA . ASP A 1 289 ? 39.084 5.409 -43.107 1.00 56.28 289 ASP A CA 1
ATOM 2183 C C . ASP A 1 289 ? 40.505 4.834 -43.280 1.00 56.28 289 ASP A C 1
ATOM 2185 O O . ASP A 1 289 ? 41.396 5.547 -43.732 1.00 56.28 289 ASP A O 1
ATOM 2189 N N . ASP A 1 290 ? 40.727 3.537 -43.029 1.00 56.41 290 ASP A N 1
ATOM 2190 C CA . ASP A 1 290 ? 42.035 2.886 -43.262 1.00 56.41 290 ASP A CA 1
ATOM 2191 C C . ASP A 1 290 ? 42.271 2.496 -44.746 1.00 56.41 290 ASP A C 1
ATOM 2193 O O . ASP A 1 290 ? 43.298 1.906 -45.084 1.00 56.41 290 ASP A O 1
ATOM 2197 N N . GLY A 1 291 ? 41.318 2.788 -45.644 1.00 57.72 291 GLY A N 1
ATOM 2198 C CA . GLY A 1 291 ? 41.301 2.300 -47.029 1.00 57.72 291 GLY A CA 1
ATOM 2199 C C . GLY A 1 291 ? 41.834 3.241 -48.115 1.00 57.72 291 GLY A C 1
ATOM 2200 O O . GLY A 1 291 ? 42.158 2.756 -49.194 1.00 57.72 291 GLY A O 1
ATOM 2201 N N . THR A 1 292 ? 41.958 4.551 -47.882 1.00 54.19 292 THR A N 1
ATOM 2202 C CA . THR A 1 292 ? 42.405 5.493 -48.933 1.00 54.19 292 THR A CA 1
ATOM 2203 C C . THR A 1 292 ? 42.964 6.776 -48.328 1.00 54.19 292 THR A C 1
ATOM 2205 O O . THR A 1 292 ? 42.301 7.804 -48.243 1.00 54.19 292 THR A O 1
ATOM 2208 N N . LEU A 1 293 ? 44.233 6.706 -47.941 1.00 48.91 293 LEU A N 1
ATOM 2209 C CA . LEU A 1 293 ? 45.139 7.852 -47.923 1.00 48.91 293 LEU A CA 1
ATOM 2210 C C . LEU A 1 293 ? 46.311 7.537 -48.870 1.00 48.91 293 LEU A C 1
ATOM 2212 O O . LEU A 1 293 ? 47.477 7.655 -48.519 1.00 48.91 293 LEU A O 1
ATOM 2216 N N . GLN A 1 294 ? 45.985 7.085 -50.088 1.00 47.97 294 GLN A N 1
ATOM 2217 C CA . GLN A 1 294 ? 46.804 7.402 -51.256 1.00 47.97 294 GLN A CA 1
ATOM 2218 C C . GLN A 1 294 ? 46.404 8.823 -51.656 1.00 47.97 294 GLN A C 1
ATOM 2220 O O . GLN A 1 294 ? 45.485 9.021 -52.440 1.00 47.97 294 GLN A O 1
ATOM 2225 N N . LEU A 1 295 ? 47.011 9.813 -50.999 1.00 50.59 295 LEU A N 1
ATOM 2226 C CA . LEU A 1 295 ? 47.082 11.147 -51.575 1.00 50.59 295 LEU A CA 1
ATOM 2227 C C . LEU A 1 295 ? 48.069 11.042 -52.730 1.00 50.59 295 LEU A C 1
ATOM 2229 O O . LEU A 1 295 ? 49.246 10.759 -52.511 1.00 50.59 295 LEU A O 1
ATOM 2233 N N . ASP A 1 296 ? 47.532 11.202 -53.932 1.00 49.16 296 ASP A N 1
ATOM 2234 C CA . ASP A 1 296 ? 48.262 11.350 -55.178 1.00 49.16 296 ASP A CA 1
ATOM 2235 C C . ASP A 1 296 ? 49.411 12.352 -55.003 1.00 49.16 296 ASP A C 1
ATOM 2237 O O . ASP A 1 296 ? 49.218 13.543 -54.759 1.00 49.16 296 ASP A O 1
ATOM 2241 N N . GLU A 1 297 ? 50.630 11.840 -55.132 1.00 54.03 297 GLU A N 1
ATOM 2242 C CA . GLU A 1 297 ? 51.895 12.575 -55.125 1.00 54.03 297 GLU A CA 1
ATOM 2243 C C . GLU A 1 297 ? 52.195 13.158 -56.528 1.00 54.03 297 GLU A C 1
ATOM 2245 O O . GLU A 1 297 ? 53.350 13.290 -56.920 1.00 54.03 297 GLU A O 1
ATOM 2250 N N . GLU A 1 298 ? 51.160 13.477 -57.321 1.00 53.97 298 GLU A N 1
ATOM 2251 C CA . GLU A 1 298 ? 51.278 13.746 -58.769 1.00 53.97 298 GLU A CA 1
ATOM 2252 C C . GLU A 1 298 ? 50.814 15.151 -59.209 1.00 53.97 298 GLU A C 1
ATOM 2254 O O . GLU A 1 298 ? 50.484 15.362 -60.371 1.00 53.97 298 GLU A O 1
ATOM 2259 N N . GLU A 1 299 ? 50.816 16.154 -58.319 1.00 51.09 299 GLU A N 1
ATOM 2260 C CA . GLU A 1 299 ? 50.452 17.536 -58.703 1.00 51.09 299 GLU A CA 1
ATOM 2261 C C . GLU A 1 299 ? 51.422 18.630 -58.203 1.00 51.09 299 GLU A C 1
ATOM 2263 O O . GLU A 1 299 ? 51.027 19.766 -57.950 1.00 51.09 299 GLU A O 1
ATOM 2268 N N . SER A 1 300 ? 52.723 18.322 -58.081 1.00 48.69 300 SER A N 1
ATOM 2269 C CA . SER A 1 300 ? 53.756 19.312 -57.695 1.00 48.69 300 SER A CA 1
ATOM 2270 C C . SER A 1 300 ? 54.741 19.718 -58.812 1.00 48.69 300 SER A C 1
ATOM 2272 O O . SER A 1 300 ? 55.717 20.409 -58.517 1.00 48.69 300 SER A O 1
ATOM 2274 N N . GLU A 1 301 ? 54.522 19.368 -60.087 1.00 53.00 301 GLU A N 1
ATOM 2275 C CA . GLU A 1 301 ? 55.495 19.673 -61.164 1.00 53.00 301 GLU A CA 1
ATOM 2276 C C . GLU A 1 301 ? 55.038 20.665 -62.251 1.00 53.00 301 GLU A C 1
ATOM 2278 O O . GLU A 1 301 ? 55.761 20.881 -63.221 1.00 53.00 301 GLU A O 1
ATOM 2283 N N . THR A 1 302 ? 53.898 21.355 -62.109 1.00 54.25 302 THR A N 1
ATOM 2284 C CA . THR A 1 302 ? 53.399 22.256 -63.179 1.00 54.25 302 THR A CA 1
ATOM 2285 C C . THR A 1 302 ? 53.304 23.743 -62.818 1.00 54.25 302 THR A C 1
ATOM 2287 O O . THR A 1 302 ? 52.636 24.500 -63.517 1.00 54.25 302 THR A O 1
ATOM 2290 N N . ILE A 1 303 ? 54.013 24.213 -61.784 1.00 51.03 303 ILE A N 1
ATOM 2291 C CA . ILE A 1 303 ? 54.145 25.657 -61.489 1.00 51.03 303 ILE A CA 1
ATOM 2292 C C . ILE A 1 303 ? 55.619 26.028 -61.269 1.00 51.03 303 ILE A C 1
ATOM 2294 O O . ILE A 1 303 ? 56.021 26.488 -60.205 1.00 51.03 303 ILE A O 1
ATOM 2298 N N . ALA A 1 304 ? 56.452 25.800 -62.287 1.00 49.06 304 ALA A N 1
ATOM 2299 C CA . ALA A 1 304 ? 57.825 26.318 -62.325 1.00 49.06 304 ALA A CA 1
ATOM 2300 C C . ALA A 1 304 ? 58.212 26.992 -63.655 1.00 49.06 304 ALA A C 1
ATOM 2302 O O . ALA A 1 304 ? 59.368 27.367 -63.815 1.00 49.06 304 ALA A O 1
ATOM 2303 N N . LEU A 1 305 ? 57.278 27.195 -64.593 1.00 48.16 305 LEU A N 1
ATOM 2304 C CA . LEU A 1 305 ? 57.513 27.958 -65.827 1.00 48.16 305 LEU A CA 1
ATOM 2305 C C . LEU A 1 305 ? 56.225 28.668 -66.286 1.00 48.16 305 LEU A C 1
ATOM 2307 O O . LEU A 1 305 ? 55.527 28.190 -67.178 1.00 48.16 305 LEU A O 1
ATOM 2311 N N . ALA A 1 306 ? 55.928 29.810 -65.666 1.00 44.06 306 ALA A N 1
ATOM 2312 C CA . ALA A 1 306 ? 55.143 30.905 -66.242 1.00 44.06 306 ALA A CA 1
ATOM 2313 C C . ALA A 1 306 ? 55.507 32.216 -65.535 1.00 44.06 306 ALA A C 1
ATOM 2315 O O . ALA A 1 306 ? 55.509 32.217 -64.283 1.00 44.06 306 ALA A O 1
#

Radius of gyration: 31.66 Å; Cα contacts (8 Å, |Δi|>4): 331; chains: 1; bounding box: 86×51×103 Å

pLDDT: mean 75.88, std 14.55, range [43.16, 95.38]

Nearest PDB structures (foldseek):
  5tcx-assembly1_A  TM=4.838E-01  e=4.768E-03  Homo sapiens
  7aan-assembly1_B  TM=2.399E-01  e=1.712E+00  Homo sapiens
  2efk-assembly1_A-2  TM=2.403E-01  e=2.565E+00  Homo sapiens
  6xj1-assembly1_B  TM=1.631E-01  e=7.979E-01  Schizosaccharomyces pombe 972h-
  5c1f-assembly1_B  TM=2.143E-01  e=6.021E+00  Schizosaccharomyces pombe 972h-

Solvent-accessible surface area (backbone atoms only — not comparable to full-atom values): 16880 Å² total; per-residue (Å²): 135,89,78,68,81,57,61,87,68,64,18,51,52,54,53,50,55,43,50,52,21,52,52,42,26,54,50,12,52,53,40,36,54,50,24,56,50,43,49,65,73,50,64,86,66,72,46,66,64,61,44,41,54,68,30,51,39,47,33,55,51,14,54,52,34,33,53,43,14,50,32,41,45,48,16,64,62,31,61,77,77,42,83,66,63,15,54,56,31,43,51,52,30,43,55,52,51,52,53,50,39,53,51,51,52,52,53,35,50,50,49,52,51,50,40,53,34,34,41,44,54,44,75,49,52,60,87,79,44,58,71,70,28,41,54,50,47,29,50,52,50,29,50,42,60,72,41,32,39,85,49,79,43,90,81,72,75,78,32,60,44,43,97,61,55,61,94,83,38,35,46,70,39,77,86,38,62,89,77,75,55,72,55,67,48,33,82,48,68,67,64,33,52,61,50,40,72,54,60,45,74,75,53,38,56,63,40,37,73,41,63,55,98,86,39,37,50,24,25,55,73,88,46,98,19,21,60,83,66,48,69,50,49,34,42,37,53,47,21,50,47,36,50,70,56,48,46,60,48,35,53,51,50,52,52,48,40,52,52,50,50,53,54,43,52,54,50,51,53,56,60,57,59,56,64,63,56,55,61,55,52,52,52,53,54,50,57,60,67,77,65,70,84,79,73,79,91,80,82,85,83,86,86,84,85,132

Mean predicted aligned error: 10.94 Å

InterPro domains:
  IPR018499 Tetraspanin/Peripherin [PF00335] (14-271)

Sequence (306 aa):
MCRCEGGCWYGTSRCYIGLLNIVSLLAGFVLLGMSIYLIKYFDGYEDPILVGLGVWGPLAISIAMIVIGIFGVVGICCLRKLNGCAKCSLSFYLVLSVVLWAAVLVVSSIMFVYASTAQQVADDPPYDFDGAAEDLNTWQLAVWNKCCFESNYSTIEVSLCGDDPVNGVYPGCENQLDTGDLCSCYTDQEGYDNIASKISNEGCSVWEDIRFKGNQWVGDNTTSGCGGGEPRPFQQDFATYVHDYVFPVGFSILGLALVMLVASCCSCCLLGSDAGSDGDAYKQTRRHDDGTLQLDEEESETIALA